Protein AF-A0A2T7PCD3-F1 (afdb_monomer)

Nearest PDB structures (foldseek):
  3lg7-assembly1_C  TM=6.001E-01  e=3.855E-02  synthetic construct
  1s94-assembly2_B  TM=6.676E-01  e=8.324E-02  Doryteuthis pealeii
  1ez3-assembly1_A  TM=5.785E-01  e=4.102E-01  Rattus norvegicus
  8tid-assembly1_C  TM=3.099E-01  e=6.072E+00  Tetrahymena thermophila

Sequence (182 aa):
MAAENIHVRLCLQDIIKLDLEAKALIQDIKDHADTVDSLDYFSTQAREKLKTLREKIDDLEQLGHEQDQESDKNAILANVKTLKQTLSGTLSSLRQANLSSQLTIDKKTKEQLMFGSSQIRHRAHGNKETLAKMAVDITESLLSLNRTIAGQVTHSESTMTALGEYRESPSQFIAVSISDAG

Structure (mmCIF, N/CA/C/O backbone):
data_AF-A0A2T7PCD3-F1
#
_entry.id   AF-A0A2T7PCD3-F1
#
loop_
_atom_site.group_PDB
_atom_site.id
_atom_site.type_symbol
_atom_site.label_atom_id
_atom_site.label_alt_id
_atom_site.label_comp_id
_atom_site.label_asym_id
_atom_site.label_entity_id
_atom_site.label_seq_id
_atom_site.pdbx_PDB_ins_code
_atom_site.Cartn_x
_atom_site.Cartn_y
_atom_site.Cartn_z
_atom_site.occupancy
_atom_site.B_iso_or_equiv
_atom_site.auth_seq_id
_atom_site.auth_comp_id
_atom_site.auth_asym_id
_atom_site.auth_atom_id
_atom_site.pdbx_PDB_model_num
ATOM 1 N N . MET A 1 1 ? -24.763 -3.116 17.350 1.00 57.19 1 MET A N 1
ATOM 2 C CA . MET A 1 1 ? -23.998 -4.362 17.630 1.00 57.19 1 MET A CA 1
ATOM 3 C C . MET A 1 1 ? -23.839 -5.308 16.429 1.00 57.19 1 MET A C 1
ATOM 5 O O . MET A 1 1 ? -22.752 -5.348 15.873 1.00 57.19 1 MET A O 1
ATOM 9 N N . ALA A 1 2 ? -24.843 -6.086 15.981 1.00 61.16 2 ALA A N 1
ATOM 10 C CA . ALA A 1 2 ? -24.616 -7.090 14.914 1.00 61.16 2 ALA A CA 1
ATOM 11 C C . ALA A 1 2 ? -24.329 -6.481 13.524 1.00 61.16 2 ALA A C 1
ATOM 13 O O . ALA A 1 2 ? -23.474 -6.984 12.799 1.00 61.16 2 ALA A O 1
ATOM 14 N N . ALA A 1 3 ? -25.013 -5.388 13.167 1.00 62.69 3 ALA A N 1
ATOM 15 C CA . ALA A 1 3 ? -24.786 -4.677 11.906 1.00 62.69 3 ALA A CA 1
ATOM 16 C C . ALA A 1 3 ? -23.416 -3.972 11.877 1.00 62.69 3 ALA A C 1
ATOM 18 O O . ALA A 1 3 ? -22.662 -4.161 10.927 1.00 62.69 3 ALA A O 1
ATOM 19 N N . GLU A 1 4 ? -23.041 -3.255 12.945 1.00 68.12 4 GLU A N 1
ATOM 20 C CA . GLU A 1 4 ? -21.703 -2.648 13.097 1.00 68.12 4 GLU A CA 1
ATOM 21 C C . GLU A 1 4 ? -20.582 -3.683 12.937 1.00 68.12 4 GLU A C 1
ATOM 23 O O . GLU A 1 4 ? -19.624 -3.459 12.199 1.00 68.12 4 GLU A O 1
ATOM 28 N N . ASN A 1 5 ? -20.729 -4.863 13.548 1.00 78.25 5 ASN A N 1
ATOM 29 C CA . ASN A 1 5 ? -19.724 -5.919 13.455 1.00 78.25 5 ASN A CA 1
ATOM 30 C C . ASN A 1 5 ? -19.583 -6.472 12.019 1.00 78.25 5 ASN A C 1
ATOM 32 O O . ASN A 1 5 ? -18.484 -6.812 11.580 1.00 78.25 5 ASN A O 1
ATOM 36 N N . ILE A 1 6 ? -20.678 -6.512 11.248 1.00 87.12 6 ILE A N 1
ATOM 37 C CA . ILE A 1 6 ? -20.647 -6.881 9.824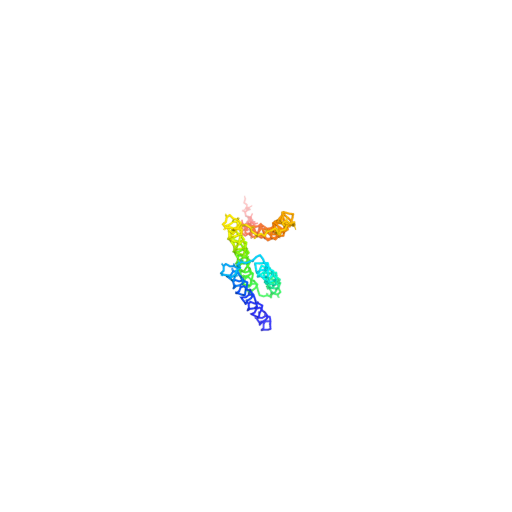 1.00 87.12 6 ILE A CA 1
ATOM 38 C C . ILE A 1 6 ? -19.915 -5.812 9.002 1.00 87.12 6 ILE A C 1
ATOM 40 O O . ILE A 1 6 ? -19.075 -6.169 8.176 1.00 87.12 6 ILE A O 1
ATOM 44 N N . HIS A 1 7 ? -20.174 -4.523 9.243 1.00 87.69 7 HIS A N 1
ATOM 45 C CA . HIS A 1 7 ? -19.499 -3.428 8.534 1.00 87.69 7 HIS A CA 1
ATOM 46 C C . HIS A 1 7 ? -17.986 -3.428 8.771 1.00 87.69 7 HIS A C 1
ATOM 48 O O . HIS A 1 7 ? -17.217 -3.335 7.814 1.00 87.69 7 HIS A O 1
ATOM 54 N N . VAL A 1 8 ? -17.554 -3.636 10.018 1.00 89.25 8 VAL A N 1
ATOM 55 C CA . VAL A 1 8 ? -16.132 -3.775 10.374 1.00 89.25 8 VAL A CA 1
ATOM 56 C C . VAL A 1 8 ? -15.490 -4.944 9.623 1.00 89.25 8 VAL A C 1
ATOM 58 O O . VAL A 1 8 ? -14.414 -4.800 9.043 1.00 89.25 8 VAL A O 1
ATOM 61 N N . ARG A 1 9 ? -16.161 -6.101 9.572 1.00 91.38 9 ARG A N 1
ATOM 62 C CA . ARG A 1 9 ? -15.652 -7.283 8.859 1.00 91.38 9 ARG A CA 1
ATOM 63 C C . ARG A 1 9 ? -15.545 -7.074 7.351 1.00 91.38 9 ARG A C 1
ATOM 65 O O . ARG A 1 9 ? -14.552 -7.501 6.769 1.00 91.38 9 ARG A O 1
ATOM 72 N N . LEU A 1 10 ? -16.540 -6.443 6.729 1.00 92.88 10 LEU A N 1
ATOM 73 C CA . LEU A 1 10 ? -16.509 -6.133 5.297 1.00 92.88 10 LEU A CA 1
ATOM 74 C C . LEU A 1 10 ? -15.379 -5.151 4.975 1.00 92.88 10 LEU A C 1
ATOM 76 O O . LEU A 1 10 ? -14.602 -5.399 4.058 1.00 92.88 10 LEU A O 1
ATOM 80 N N . CYS A 1 11 ? -15.220 -4.105 5.790 1.00 92.56 11 CYS A N 1
ATOM 81 C CA . CYS A 1 11 ? -14.131 -3.145 5.634 1.00 92.56 11 CYS A CA 1
ATOM 82 C C . CYS A 1 11 ? -12.756 -3.831 5.726 1.00 92.56 11 CYS A C 1
ATOM 84 O O . CYS A 1 11 ? -11.905 -3.648 4.859 1.00 92.56 11 CYS A O 1
ATOM 86 N N . LEU A 1 12 ? -12.557 -4.70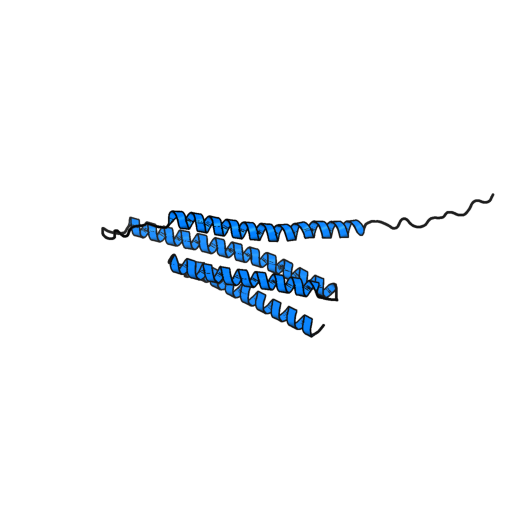8 6.716 1.00 93.00 12 LEU A N 1
ATOM 87 C CA . LEU A 1 12 ? -11.324 -5.493 6.852 1.00 93.00 12 LEU A CA 1
ATOM 88 C C . LEU A 1 12 ? -11.055 -6.403 5.644 1.00 93.00 12 LEU A C 1
ATOM 90 O O . LEU A 1 12 ? -9.908 -6.524 5.215 1.00 93.00 12 LEU A O 1
ATOM 94 N N . GLN A 1 13 ? -12.085 -7.041 5.084 1.00 94.56 13 GLN A N 1
ATOM 95 C CA . GLN A 1 13 ? -11.933 -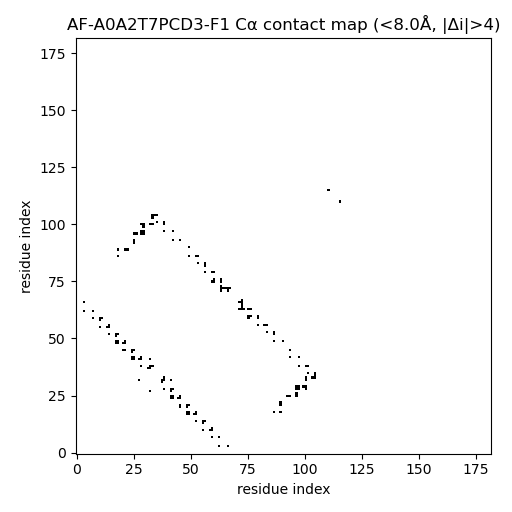7.870 3.886 1.00 94.56 13 GLN A CA 1
ATOM 96 C C . GLN A 1 13 ? -11.506 -7.044 2.669 1.00 94.56 13 GLN A C 1
ATOM 98 O O . GLN A 1 13 ? -10.597 -7.458 1.947 1.00 94.56 13 GLN A O 1
ATOM 103 N N . ASP A 1 14 ? -12.108 -5.872 2.475 1.00 94.25 14 ASP A N 1
ATOM 104 C CA . ASP A 1 14 ? -11.748 -4.960 1.389 1.00 94.25 14 ASP A CA 1
ATOM 105 C C . ASP A 1 14 ? -10.305 -4.459 1.529 1.00 94.25 14 ASP A C 1
ATOM 107 O O . ASP A 1 14 ? -9.558 -4.445 0.551 1.00 94.25 14 ASP A O 1
ATOM 111 N N . ILE A 1 15 ? -9.878 -4.128 2.751 1.00 94.25 15 ILE A N 1
ATOM 112 C CA . ILE A 1 15 ? -8.496 -3.739 3.064 1.00 94.25 15 ILE A CA 1
ATOM 113 C C . ILE A 1 15 ? -7.518 -4.858 2.693 1.00 94.25 15 ILE A C 1
ATOM 115 O O . ILE A 1 15 ? -6.540 -4.613 1.987 1.00 94.25 15 ILE A O 1
ATOM 119 N N . ILE A 1 16 ? -7.781 -6.093 3.132 1.00 95.50 16 ILE A N 1
ATOM 120 C CA . ILE A 1 16 ? -6.914 -7.242 2.831 1.00 95.50 16 ILE A CA 1
ATOM 121 C C . ILE A 1 16 ? -6.833 -7.466 1.319 1.00 95.50 16 ILE A C 1
ATOM 123 O O . ILE A 1 16 ? -5.748 -7.682 0.780 1.00 95.50 16 ILE A O 1
ATOM 127 N N . LYS A 1 17 ? -7.969 -7.389 0.622 1.00 96.31 17 LYS A N 1
ATOM 128 C CA . LYS A 1 17 ? -8.022 -7.540 -0.833 1.00 96.31 17 LYS A CA 1
ATOM 129 C C . LYS A 1 17 ? -7.176 -6.477 -1.537 1.00 96.31 17 LYS A C 1
ATOM 131 O O . LYS A 1 17 ? -6.360 -6.822 -2.388 1.00 96.31 17 LYS A O 1
ATOM 136 N N . LEU A 1 18 ? -7.338 -5.208 -1.168 1.00 93.81 18 LEU A N 1
ATOM 137 C CA . LEU A 1 18 ? -6.591 -4.096 -1.757 1.00 93.81 18 LEU A CA 1
ATOM 138 C C . LEU A 1 18 ? -5.082 -4.198 -1.491 1.00 93.81 18 LEU A C 1
ATOM 140 O O . LEU A 1 18 ? -4.292 -3.918 -2.392 1.00 93.81 18 LEU A O 1
ATOM 144 N N . ASP A 1 19 ? -4.668 -4.628 -0.295 1.00 91.69 19 ASP A N 1
ATOM 145 C CA . ASP A 1 19 ? -3.251 -4.844 0.027 1.00 91.69 19 ASP A CA 1
ATOM 146 C C . ASP A 1 19 ? -2.636 -5.974 -0.813 1.00 91.69 19 ASP A C 1
ATOM 148 O O . ASP A 1 19 ? -1.532 -5.823 -1.342 1.00 91.69 19 ASP A O 1
ATOM 152 N N . LEU A 1 20 ? -3.361 -7.080 -1.005 1.00 95.69 20 LEU A N 1
ATOM 153 C CA . LEU A 1 20 ? -2.912 -8.175 -1.868 1.00 95.69 20 LEU A CA 1
ATOM 154 C C . LEU A 1 20 ? -2.814 -7.748 -3.338 1.00 95.69 20 LEU A C 1
ATOM 156 O O . LEU A 1 20 ? -1.816 -8.052 -3.989 1.00 95.69 20 LEU A O 1
ATOM 160 N N . GLU A 1 21 ? -3.803 -7.012 -3.851 1.00 95.31 21 GLU A N 1
ATOM 161 C CA . GLU A 1 21 ? -3.773 -6.465 -5.214 1.00 95.31 21 GLU A CA 1
ATOM 162 C C . GLU A 1 21 ? -2.593 -5.497 -5.409 1.00 95.31 21 GLU A C 1
ATOM 164 O O . GLU A 1 21 ? -1.884 -5.576 -6.412 1.00 95.31 21 GLU A O 1
ATOM 169 N N . ALA A 1 22 ? -2.324 -4.623 -4.433 1.00 91.88 22 ALA A N 1
ATOM 170 C CA . ALA A 1 22 ? -1.175 -3.721 -4.477 1.00 91.88 22 ALA A CA 1
ATOM 171 C C . ALA A 1 22 ? 0.157 -4.491 -4.473 1.00 91.88 22 ALA A C 1
ATOM 173 O O . ALA A 1 22 ? 1.063 -4.166 -5.239 1.00 91.88 22 ALA A O 1
ATOM 174 N N . LYS A 1 23 ? 0.279 -5.538 -3.648 1.00 94.50 23 LYS A N 1
ATOM 175 C CA . LYS A 1 23 ? 1.472 -6.399 -3.603 1.00 94.50 23 LYS A CA 1
ATOM 176 C C . LYS A 1 23 ? 1.680 -7.182 -4.897 1.00 94.50 23 LYS A C 1
ATOM 178 O O . LYS A 1 23 ? 2.826 -7.319 -5.319 1.00 94.50 23 LYS A O 1
ATOM 183 N N . ALA A 1 24 ? 0.607 -7.646 -5.536 1.00 95.94 24 ALA A N 1
ATOM 184 C CA . ALA A 1 24 ? 0.677 -8.295 -6.843 1.00 95.94 24 ALA A CA 1
ATOM 185 C C . ALA A 1 24 ? 1.219 -7.331 -7.910 1.00 95.94 24 ALA A C 1
ATOM 187 O O . ALA A 1 24 ? 2.197 -7.653 -8.573 1.00 95.94 24 ALA A O 1
ATOM 188 N N . LEU A 1 25 ? 0.697 -6.102 -7.973 1.00 93.00 25 LEU A N 1
ATOM 189 C CA . LEU A 1 25 ? 1.192 -5.079 -8.904 1.00 93.00 25 LEU A CA 1
ATOM 190 C C . LEU A 1 25 ? 2.663 -4.712 -8.655 1.00 93.00 25 LEU A C 1
ATOM 192 O O . LEU A 1 25 ? 3.421 -4.488 -9.594 1.00 93.00 25 LEU A O 1
ATOM 196 N N . ILE A 1 26 ? 3.099 -4.672 -7.391 1.00 91.38 26 ILE A N 1
ATOM 197 C CA . ILE A 1 26 ? 4.518 -4.477 -7.046 1.00 91.38 26 ILE A CA 1
ATOM 198 C C . ILE A 1 26 ? 5.378 -5.629 -7.570 1.00 91.38 26 ILE A C 1
ATOM 200 O O . ILE A 1 26 ? 6.525 -5.403 -7.960 1.00 91.38 26 ILE A O 1
ATOM 204 N N . GLN A 1 27 ? 4.859 -6.855 -7.561 1.00 93.50 27 GLN A N 1
ATOM 205 C CA . GLN A 1 27 ? 5.562 -8.005 -8.112 1.00 93.50 27 GLN A CA 1
ATOM 206 C C . GLN A 1 27 ? 5.612 -7.938 -9.643 1.00 93.50 27 GLN A C 1
ATOM 208 O O . GLN A 1 27 ? 6.689 -8.105 -10.209 1.00 93.50 27 GLN A O 1
ATOM 213 N N . ASP A 1 28 ? 4.514 -7.551 -10.294 1.00 92.31 28 ASP A N 1
ATOM 214 C CA . ASP A 1 28 ? 4.475 -7.326 -11.743 1.00 92.31 28 ASP A CA 1
ATOM 215 C C . ASP A 1 28 ? 5.486 -6.253 -12.178 1.00 92.31 28 ASP A C 1
ATOM 217 O O . ASP A 1 28 ? 6.167 -6.402 -13.190 1.00 92.31 28 ASP A O 1
ATOM 221 N N . ILE A 1 29 ? 5.673 -5.195 -11.379 1.00 89.19 29 ILE A N 1
ATOM 222 C CA . ILE A 1 29 ? 6.715 -4.186 -11.626 1.00 89.19 29 ILE A CA 1
ATOM 223 C C . ILE A 1 29 ? 8.113 -4.811 -11.627 1.00 89.19 29 ILE A C 1
ATOM 225 O O . ILE A 1 29 ? 8.958 -4.428 -12.435 1.00 89.19 29 ILE A O 1
ATOM 229 N N . LYS A 1 30 ? 8.389 -5.748 -10.718 1.00 89.12 30 LYS A N 1
ATOM 230 C CA . LYS A 1 30 ? 9.710 -6.382 -10.615 1.00 89.12 30 LYS A CA 1
ATOM 231 C C . LYS A 1 30 ? 9.964 -7.367 -11.752 1.00 89.12 30 LYS A C 1
ATOM 233 O O . LYS A 1 30 ? 11.088 -7.425 -12.241 1.00 89.12 30 LYS A O 1
ATOM 238 N N . ASP A 1 31 ? 8.936 -8.107 -12.156 1.00 87.88 31 ASP A N 1
ATOM 239 C CA . ASP A 1 31 ? 9.088 -9.254 -13.054 1.00 87.88 31 ASP A CA 1
ATOM 240 C C . ASP A 1 31 ? 8.768 -8.926 -14.520 1.00 87.88 31 ASP A C 1
ATOM 242 O O . ASP A 1 31 ? 9.235 -9.623 -15.422 1.00 87.88 31 ASP A O 1
ATOM 246 N N . HIS A 1 32 ? 7.958 -7.893 -14.774 1.00 81.56 32 HIS A N 1
ATOM 247 C CA . HIS A 1 32 ? 7.354 -7.638 -16.088 1.00 81.56 32 HIS A CA 1
ATOM 248 C C . HIS A 1 32 ? 7.525 -6.200 -16.603 1.00 81.56 32 HIS A C 1
ATOM 250 O O . HIS A 1 32 ? 7.187 -5.926 -17.757 1.00 81.56 32 HIS A O 1
ATOM 256 N N . ALA A 1 33 ? 8.060 -5.270 -15.803 1.00 81.62 33 ALA A N 1
ATOM 257 C CA . ALA A 1 33 ? 8.299 -3.897 -16.254 1.00 81.62 33 ALA A CA 1
ATOM 258 C C . ALA A 1 33 ? 9.603 -3.771 -17.066 1.00 81.62 33 ALA A C 1
ATOM 260 O O . ALA A 1 33 ? 10.612 -3.239 -16.602 1.00 81.62 33 ALA A O 1
ATOM 261 N N . ASP A 1 34 ? 9.569 -4.262 -18.305 1.00 79.44 34 ASP A N 1
ATOM 262 C CA . ASP A 1 34 ? 10.695 -4.231 -19.249 1.00 79.44 34 ASP A CA 1
ATOM 263 C C . ASP A 1 34 ? 10.826 -2.912 -20.027 1.00 79.44 34 ASP A C 1
ATOM 265 O O . ASP A 1 34 ? 11.849 -2.664 -20.679 1.00 79.44 34 ASP A O 1
ATOM 269 N N . THR A 1 35 ? 9.781 -2.081 -20.005 1.00 81.06 35 THR A N 1
ATOM 270 C CA . THR A 1 35 ? 9.715 -0.789 -20.700 1.00 81.06 35 THR A CA 1
ATOM 271 C C . THR A 1 35 ? 9.197 0.306 -19.776 1.00 81.06 35 THR A C 1
ATOM 273 O O . THR A 1 35 ? 8.463 0.032 -18.826 1.00 81.06 35 THR A O 1
ATOM 276 N N . VAL A 1 36 ? 9.528 1.563 -20.087 1.00 77.62 36 VAL A N 1
ATOM 277 C CA . VAL A 1 36 ? 9.049 2.727 -19.319 1.00 77.62 36 VAL A CA 1
ATOM 278 C C . VAL A 1 36 ? 7.518 2.791 -19.297 1.00 77.62 36 VAL A C 1
ATOM 280 O O . VAL A 1 36 ? 6.942 3.037 -18.244 1.00 77.62 36 VAL A O 1
ATOM 283 N N . ASP A 1 37 ? 6.858 2.487 -20.416 1.00 79.12 37 ASP A N 1
ATOM 284 C CA . ASP A 1 37 ? 5.393 2.519 -20.508 1.00 79.12 37 ASP A CA 1
ATOM 285 C C . ASP A 1 37 ? 4.739 1.436 -19.633 1.00 79.12 37 ASP A C 1
ATOM 287 O O . ASP A 1 37 ? 3.766 1.702 -18.929 1.00 79.12 37 ASP A O 1
ATOM 291 N N . SER A 1 38 ? 5.297 0.217 -19.627 1.00 81.50 38 SER A N 1
ATOM 292 C CA . SER A 1 38 ? 4.814 -0.863 -18.753 1.00 81.50 38 SER A CA 1
ATOM 293 C C . SER A 1 38 ? 5.029 -0.534 -17.273 1.00 81.50 38 SER A C 1
ATOM 295 O O . SER A 1 38 ? 4.138 -0.753 -16.452 1.00 81.50 38 SER A O 1
ATOM 297 N N . LEU A 1 39 ? 6.177 0.067 -16.940 1.00 80.25 39 LEU A N 1
ATOM 298 C CA . LEU A 1 39 ? 6.491 0.510 -15.588 1.00 80.25 39 LEU A CA 1
ATOM 299 C C . LEU A 1 39 ? 5.510 1.584 -15.108 1.00 80.25 39 LEU A C 1
ATOM 301 O O . LEU A 1 39 ? 5.016 1.492 -13.983 1.00 80.25 39 LEU A O 1
ATOM 305 N N . ASP A 1 40 ? 5.206 2.580 -15.944 1.00 76.94 40 ASP A N 1
ATOM 306 C CA . ASP A 1 40 ? 4.271 3.651 -15.594 1.00 76.94 40 ASP A CA 1
ATOM 307 C C . ASP A 1 40 ? 2.831 3.134 -15.452 1.00 76.94 40 ASP A C 1
ATOM 309 O O . ASP A 1 40 ? 2.126 3.513 -14.512 1.00 76.94 40 ASP A O 1
ATOM 313 N N . TYR A 1 41 ? 2.419 2.189 -16.304 1.00 84.75 41 TYR A N 1
ATOM 314 C CA . TYR A 1 41 ? 1.117 1.529 -16.202 1.00 84.75 41 TYR A CA 1
ATOM 315 C C . TYR A 1 41 ? 0.939 0.807 -14.857 1.00 84.75 41 TYR A C 1
ATOM 317 O O . TYR A 1 41 ? 0.010 1.119 -14.103 1.00 84.75 41 TYR A O 1
ATOM 325 N N . PHE A 1 42 ? 1.845 -0.115 -14.511 1.00 83.62 42 PHE A N 1
ATOM 326 C CA . PHE A 1 42 ? 1.754 -0.847 -13.244 1.00 83.62 42 PHE A CA 1
ATOM 327 C C . PHE A 1 42 ? 1.919 0.080 -12.034 1.00 83.62 42 PHE A C 1
ATOM 329 O O . PHE A 1 42 ? 1.194 -0.055 -11.046 1.00 83.62 42 PHE A O 1
ATOM 336 N N . SER A 1 43 ? 2.808 1.075 -12.123 1.00 78.94 43 SER A N 1
ATOM 337 C CA . SER A 1 43 ? 3.010 2.075 -11.066 1.00 78.94 43 SER A CA 1
ATOM 338 C C . SER A 1 43 ? 1.761 2.904 -10.802 1.00 78.94 43 SER A C 1
ATOM 340 O O . SER A 1 43 ? 1.456 3.226 -9.654 1.00 78.94 43 SER A O 1
ATOM 342 N N . THR A 1 44 ? 1.040 3.296 -11.848 1.00 83.38 44 THR A N 1
ATOM 343 C CA . THR A 1 44 ? -0.198 4.070 -11.717 1.00 83.38 44 THR A CA 1
ATOM 344 C C . THR A 1 44 ? -1.286 3.240 -11.054 1.00 83.38 44 THR A C 1
ATOM 346 O O . THR A 1 44 ? -1.856 3.687 -10.060 1.00 83.38 44 THR A O 1
ATOM 349 N N . GLN A 1 45 ? -1.480 1.995 -11.489 1.00 87.06 45 GLN A N 1
ATOM 350 C CA . GLN A 1 45 ? -2.450 1.108 -10.848 1.00 87.06 45 GLN A CA 1
ATOM 351 C C . GLN A 1 45 ? -2.099 0.814 -9.384 1.00 87.06 45 GLN A C 1
ATOM 353 O O . GLN A 1 45 ? -2.970 0.871 -8.517 1.00 87.06 45 GLN A O 1
ATOM 358 N N . ALA A 1 46 ? -0.823 0.564 -9.070 1.00 85.44 46 ALA A N 1
ATOM 359 C CA . ALA A 1 46 ? -0.395 0.325 -7.693 1.00 85.44 46 ALA A CA 1
ATOM 360 C C . ALA A 1 46 ? -0.668 1.549 -6.802 1.00 85.44 46 ALA A C 1
ATOM 362 O O . ALA A 1 46 ? -1.128 1.404 -5.669 1.00 85.44 46 ALA A O 1
ATOM 363 N N . ARG A 1 47 ? -0.445 2.764 -7.325 1.00 83.12 47 ARG A N 1
ATOM 364 C CA . ARG A 1 47 ? -0.748 4.024 -6.625 1.00 83.12 47 ARG A CA 1
ATOM 365 C C . ARG A 1 47 ? -2.239 4.180 -6.341 1.00 83.12 47 ARG A C 1
ATOM 367 O O . ARG A 1 47 ? -2.596 4.540 -5.221 1.00 83.12 47 ARG A O 1
ATOM 374 N N . GLU A 1 48 ? -3.098 3.893 -7.315 1.00 86.62 48 GLU A N 1
ATOM 375 C CA . GLU A 1 48 ? -4.551 3.956 -7.127 1.00 86.62 48 GLU A CA 1
ATOM 376 C C . GLU A 1 48 ? -5.018 2.979 -6.047 1.00 86.62 48 GLU A C 1
ATOM 378 O O . GLU A 1 48 ? -5.733 3.375 -5.127 1.00 86.62 48 GLU A O 1
ATOM 383 N N . LYS A 1 49 ? -4.535 1.731 -6.082 1.00 89.44 49 LYS A N 1
ATOM 384 C CA . LYS A 1 49 ? -4.869 0.721 -5.067 1.00 89.44 49 LYS A CA 1
ATOM 385 C C . LYS A 1 49 ? -4.423 1.131 -3.668 1.00 89.44 49 LYS A C 1
ATOM 387 O O . LYS A 1 49 ? -5.200 1.003 -2.726 1.00 89.44 49 LYS A O 1
ATOM 392 N N . LEU A 1 50 ? -3.213 1.674 -3.526 1.00 85.12 50 LEU A N 1
ATOM 393 C CA . LEU A 1 50 ? -2.704 2.154 -2.237 1.00 85.12 50 LEU A CA 1
ATOM 394 C C . LEU A 1 50 ? -3.475 3.369 -1.712 1.00 85.12 50 LEU A C 1
ATOM 396 O O . LEU A 1 50 ? -3.666 3.493 -0.502 1.00 85.12 50 LEU A O 1
ATOM 400 N N . LYS A 1 51 ? -3.946 4.248 -2.604 1.00 87.88 51 LYS A N 1
ATOM 401 C CA . LYS A 1 51 ? -4.815 5.366 -2.229 1.00 87.88 51 LYS A CA 1
ATOM 402 C C . LYS A 1 51 ? -6.140 4.854 -1.662 1.00 87.88 51 LYS A C 1
ATOM 404 O O . LYS A 1 51 ? -6.504 5.241 -0.556 1.00 87.88 51 LYS A O 1
ATOM 409 N N . THR A 1 52 ? -6.812 3.945 -2.368 1.00 88.12 52 THR A N 1
ATOM 410 C CA . THR A 1 52 ? -8.073 3.350 -1.896 1.00 88.12 52 THR A CA 1
ATOM 411 C C . THR A 1 52 ? -7.879 2.540 -0.613 1.00 88.12 52 THR A C 1
ATOM 413 O O . THR A 1 52 ? -8.715 2.597 0.283 1.00 88.12 52 THR A O 1
ATOM 416 N N . LEU A 1 53 ? -6.761 1.818 -0.480 1.00 88.75 53 LEU A N 1
ATOM 417 C CA . LEU A 1 53 ? -6.416 1.085 0.741 1.00 88.75 53 LEU A CA 1
ATOM 418 C C . LEU A 1 53 ? -6.322 2.022 1.949 1.00 88.75 53 LEU A C 1
ATOM 420 O O . LEU A 1 53 ? -6.851 1.706 3.010 1.00 88.75 53 LEU A O 1
ATOM 424 N N . ARG A 1 54 ? -5.685 3.187 1.785 1.00 89.19 54 ARG A N 1
ATOM 425 C CA . ARG A 1 54 ? -5.623 4.205 2.836 1.00 89.19 54 ARG A CA 1
ATOM 426 C C . ARG A 1 54 ? -7.016 4.705 3.210 1.00 89.19 54 ARG A C 1
ATOM 428 O O . ARG A 1 54 ? -7.336 4.711 4.389 1.00 89.19 54 ARG A O 1
ATOM 435 N N . GLU A 1 55 ? -7.828 5.089 2.225 1.00 88.38 55 GLU A N 1
ATOM 436 C CA . GLU A 1 55 ? -9.201 5.561 2.462 1.00 88.38 55 GLU A CA 1
ATOM 437 C C . GLU A 1 55 ? -10.007 4.522 3.258 1.00 88.38 55 GLU A C 1
ATOM 439 O O . GLU A 1 55 ? -10.685 4.869 4.216 1.00 88.38 55 GLU A O 1
ATOM 444 N N . LYS A 1 56 ? -9.846 3.227 2.954 1.00 90.56 56 LYS A N 1
ATOM 445 C CA . LYS A 1 56 ? -10.498 2.146 3.706 1.00 90.56 56 LYS A CA 1
ATOM 446 C C . LYS A 1 56 ? -9.966 1.960 5.127 1.00 90.56 56 LYS A C 1
ATOM 448 O O . LYS A 1 56 ? -10.729 1.610 6.022 1.00 90.56 56 LYS A O 1
ATOM 453 N N . ILE A 1 57 ? -8.673 2.177 5.354 1.00 88.25 57 ILE A N 1
ATOM 454 C CA . ILE A 1 57 ? -8.099 2.161 6.707 1.00 88.25 57 ILE A CA 1
ATOM 455 C C . ILE A 1 57 ? -8.640 3.337 7.530 1.00 88.25 57 ILE A C 1
ATOM 457 O O . ILE A 1 57 ? -8.952 3.148 8.705 1.00 88.25 57 ILE A O 1
ATOM 461 N N . ASP A 1 58 ? -8.789 4.511 6.913 1.00 88.19 58 ASP A N 1
ATOM 462 C CA . ASP A 1 58 ? -9.380 5.693 7.546 1.00 88.19 58 ASP A CA 1
ATOM 463 C C . ASP A 1 58 ? -10.883 5.447 7.852 1.00 88.19 58 ASP A C 1
ATOM 465 O O . ASP A 1 58 ? -11.331 5.718 8.967 1.00 88.19 58 ASP A O 1
ATOM 469 N N . ASP A 1 59 ? -11.638 4.814 6.936 1.00 90.44 59 ASP A N 1
ATOM 470 C CA . ASP A 1 59 ? -13.023 4.359 7.178 1.00 90.44 59 ASP A CA 1
ATOM 471 C C . ASP A 1 59 ? -13.100 3.404 8.391 1.00 90.44 59 ASP A C 1
ATOM 473 O O . ASP A 1 59 ? -13.985 3.514 9.240 1.00 90.44 59 ASP A O 1
ATOM 477 N N . LEU A 1 60 ? -12.168 2.446 8.492 1.00 90.44 60 LEU A N 1
ATOM 478 C CA . LEU A 1 60 ? -12.116 1.488 9.600 1.00 90.44 60 LEU A CA 1
ATOM 479 C C . LEU A 1 60 ? -11.809 2.166 10.944 1.00 90.44 60 LEU A C 1
ATOM 481 O O . LEU A 1 60 ? -12.352 1.765 11.973 1.00 90.44 60 LEU A O 1
ATOM 485 N N . GLU A 1 61 ? -10.945 3.179 10.942 1.00 90.19 61 GLU A N 1
ATOM 486 C CA . GLU A 1 61 ? -10.642 3.989 12.124 1.00 90.19 61 GLU A CA 1
ATOM 487 C C . GLU A 1 61 ? -11.888 4.730 12.614 1.00 90.19 61 GLU A C 1
ATOM 489 O O . GLU A 1 61 ? -12.199 4.687 13.807 1.00 90.19 61 GLU A O 1
ATOM 494 N N . GLN A 1 62 ? -12.658 5.313 11.692 1.00 90.62 62 GLN A N 1
ATOM 495 C CA . GLN A 1 62 ? -13.934 5.944 12.014 1.00 90.62 62 GLN A CA 1
ATOM 496 C C . GLN A 1 62 ? -14.932 4.939 12.612 1.00 90.62 62 GLN A C 1
ATOM 498 O O . GLN A 1 62 ? -15.489 5.203 13.678 1.00 90.62 62 GLN A O 1
ATOM 503 N N . LEU A 1 63 ? -15.088 3.755 12.008 1.00 90.00 63 LEU A N 1
ATOM 504 C CA . LEU A 1 63 ? -15.949 2.691 12.549 1.00 90.00 63 LEU A CA 1
ATOM 505 C C . LEU A 1 63 ? -15.533 2.251 13.962 1.00 90.00 63 LEU A C 1
ATOM 507 O O . LEU A 1 63 ? -16.381 1.852 14.760 1.00 90.00 63 LEU A O 1
ATOM 511 N N . GLY A 1 64 ? -14.235 2.314 14.277 1.00 88.88 64 GLY A N 1
ATOM 512 C CA . GLY A 1 64 ? -13.709 2.062 15.617 1.00 88.88 64 GLY A CA 1
ATOM 513 C C . GLY A 1 64 ? -14.128 3.128 16.630 1.00 88.88 64 GLY A C 1
ATOM 514 O O . GLY A 1 64 ? -14.483 2.793 17.758 1.00 88.88 64 GLY A O 1
ATOM 515 N N . HIS A 1 65 ? -14.126 4.402 16.231 1.00 88.00 65 HIS A N 1
ATOM 516 C CA . HIS A 1 65 ? -14.578 5.516 17.070 1.00 88.00 65 HIS A CA 1
ATOM 517 C C . HIS A 1 65 ? -16.093 5.538 17.304 1.00 88.00 65 HIS A C 1
ATOM 519 O O . HIS A 1 65 ? -16.535 6.086 18.310 1.00 88.00 65 HIS A O 1
ATOM 525 N N . GLU A 1 66 ? -16.866 4.927 16.409 1.00 89.88 66 GLU A N 1
ATOM 526 C CA . GLU A 1 66 ? -18.322 4.786 16.514 1.00 89.88 66 GLU A CA 1
ATOM 527 C C . GLU A 1 66 ? -18.758 3.608 17.410 1.00 89.88 66 GLU A C 1
ATOM 529 O O . GLU A 1 66 ? -19.950 3.448 17.660 1.00 89.88 66 GLU A O 1
ATOM 534 N N . GLN A 1 67 ? -17.829 2.774 17.904 1.00 87.25 67 GLN A N 1
ATOM 535 C CA . GLN A 1 67 ? -18.179 1.663 18.798 1.00 87.25 67 GLN A CA 1
ATOM 536 C C . GLN A 1 67 ? -18.535 2.143 20.211 1.00 87.25 67 GLN A C 1
ATOM 538 O O . GLN A 1 67 ? -17.754 2.840 20.858 1.00 87.25 67 GLN A O 1
ATOM 543 N N . ASP A 1 68 ? -19.658 1.646 20.738 1.00 86.56 68 ASP A N 1
ATOM 544 C CA . ASP A 1 68 ? -20.093 1.901 22.120 1.00 86.56 68 ASP A CA 1
ATOM 545 C C . ASP A 1 68 ? -19.232 1.168 23.165 1.00 86.56 68 ASP A C 1
ATOM 547 O O . ASP A 1 68 ? -19.102 1.606 24.309 1.00 86.56 68 ASP A O 1
ATOM 551 N N . GLN A 1 69 ? -18.673 0.010 22.796 1.00 88.94 69 GLN A N 1
ATOM 552 C CA . GLN A 1 69 ? -17.862 -0.818 23.687 1.00 88.94 69 GLN A CA 1
ATOM 553 C C . GLN A 1 69 ? -16.381 -0.465 23.551 1.00 88.94 69 GLN A C 1
ATOM 555 O O . GLN A 1 69 ? -15.771 -0.645 22.496 1.00 88.94 69 GLN A O 1
ATOM 560 N N . GLU A 1 70 ? -15.768 -0.036 24.656 1.00 88.31 70 GLU A N 1
ATOM 561 C CA . GLU A 1 70 ? -14.355 0.362 24.684 1.00 88.31 70 GLU A CA 1
ATOM 562 C C . GLU A 1 70 ? -13.411 -0.805 24.325 1.00 88.31 70 GLU A C 1
ATOM 564 O O . GLU A 1 70 ? -12.349 -0.591 23.742 1.00 88.31 70 GLU A O 1
ATOM 569 N N . SER A 1 71 ? -13.794 -2.056 24.612 1.00 88.88 71 SER A N 1
ATOM 570 C CA . SER A 1 71 ? -13.038 -3.242 24.181 1.00 88.88 71 SER A CA 1
ATOM 571 C C . SER A 1 71 ? -12.996 -3.385 22.659 1.00 88.88 71 SER A C 1
ATOM 573 O O . SER A 1 71 ? -11.937 -3.671 22.098 1.00 88.88 71 SER A O 1
ATOM 575 N N . ASP A 1 72 ? -14.127 -3.151 21.996 1.00 87.75 72 ASP A N 1
ATOM 576 C CA . ASP A 1 72 ? -14.278 -3.324 20.551 1.00 87.75 72 ASP A CA 1
ATOM 577 C C . ASP A 1 72 ? -13.594 -2.177 19.807 1.00 87.75 72 ASP A C 1
ATOM 579 O O . ASP A 1 72 ? -12.836 -2.410 18.864 1.00 87.75 72 ASP A O 1
ATOM 583 N N . LYS A 1 73 ? -13.753 -0.947 20.311 1.00 91.12 73 LYS A N 1
ATOM 584 C CA . LYS A 1 73 ? -12.990 0.224 19.870 1.00 91.12 73 LYS A CA 1
ATOM 585 C C . LYS A 1 73 ? -11.486 -0.036 19.920 1.00 91.12 73 LYS A C 1
ATOM 587 O O . LYS A 1 73 ? -10.797 0.130 18.915 1.00 91.12 73 LYS A O 1
ATOM 592 N N . ASN A 1 74 ? -10.969 -0.493 21.062 1.00 88.50 74 ASN A N 1
ATOM 593 C CA . ASN A 1 74 ? -9.536 -0.749 21.216 1.00 88.50 74 ASN A CA 1
ATOM 594 C C . ASN A 1 74 ? -9.038 -1.875 20.299 1.00 88.50 74 ASN A C 1
ATOM 596 O O . ASN A 1 74 ? -7.945 -1.763 19.741 1.00 88.50 74 ASN A O 1
ATOM 600 N N . ALA A 1 75 ? -9.836 -2.923 20.084 1.00 90.19 75 ALA A N 1
ATOM 601 C CA . ALA A 1 75 ? -9.498 -3.988 19.143 1.00 90.19 75 ALA A CA 1
ATOM 602 C C . ALA A 1 75 ? -9.411 -3.476 17.692 1.00 90.19 75 ALA A C 1
ATOM 604 O O . ALA A 1 75 ? -8.471 -3.815 16.968 1.00 90.19 75 ALA A O 1
ATOM 605 N N . ILE A 1 76 ? -10.350 -2.626 17.266 1.00 89.81 76 ILE A N 1
ATOM 606 C CA . ILE A 1 76 ? -10.350 -2.040 15.918 1.00 89.81 76 ILE A CA 1
ATOM 607 C C . ILE A 1 76 ? -9.171 -1.079 15.741 1.00 89.81 76 ILE A C 1
ATOM 609 O O . ILE A 1 76 ? -8.442 -1.191 14.756 1.00 89.81 76 ILE A O 1
ATOM 613 N N . LEU A 1 77 ? -8.922 -0.187 16.703 1.00 89.50 77 LEU A N 1
ATOM 614 C CA . LEU A 1 77 ? -7.811 0.766 16.628 1.00 89.50 77 LEU A CA 1
ATOM 615 C C . LEU A 1 77 ? -6.440 0.068 16.639 1.00 89.50 77 LEU A C 1
ATOM 617 O O . LEU A 1 77 ? -5.517 0.502 15.944 1.00 89.50 77 LEU A O 1
ATOM 621 N N . ALA A 1 78 ? -6.305 -1.054 17.354 1.00 90.25 78 ALA A N 1
ATOM 622 C CA . ALA A 1 78 ? -5.108 -1.890 17.282 1.00 90.25 78 ALA A CA 1
ATOM 623 C C . ALA A 1 78 ? -4.897 -2.464 15.868 1.00 90.25 78 ALA A C 1
ATOM 625 O O . ALA A 1 78 ? -3.788 -2.384 15.335 1.00 90.25 78 ALA A O 1
ATOM 626 N N . ASN A 1 79 ? -5.958 -2.964 15.223 1.00 89.44 79 ASN A N 1
ATOM 627 C CA . ASN A 1 79 ? -5.891 -3.435 13.837 1.00 89.44 79 ASN A CA 1
ATOM 628 C C . ASN A 1 79 ? -5.519 -2.303 12.869 1.00 89.44 79 ASN A C 1
ATOM 630 O O . ASN A 1 79 ? -4.631 -2.479 12.036 1.00 89.44 79 ASN A O 1
ATOM 634 N N . VAL A 1 80 ? -6.137 -1.125 13.006 1.00 89.00 80 VAL A N 1
ATOM 635 C CA . VAL A 1 80 ? -5.822 0.070 12.201 1.00 89.00 80 VAL A CA 1
ATOM 636 C C . VAL A 1 80 ? -4.338 0.420 12.306 1.00 89.00 80 VAL A C 1
ATOM 638 O O . VAL A 1 80 ? -3.690 0.662 11.288 1.00 89.00 80 VAL A O 1
ATOM 641 N N . LYS A 1 81 ? -3.757 0.378 13.510 1.00 86.62 81 LYS A N 1
ATOM 642 C CA . LYS A 1 81 ? -2.323 0.630 13.716 1.00 86.62 81 LYS A CA 1
ATOM 643 C C . LYS A 1 81 ? -1.450 -0.344 12.920 1.00 86.62 81 LYS A C 1
ATOM 645 O O . LYS A 1 81 ? -0.534 0.086 12.216 1.00 86.62 81 LYS A O 1
ATOM 650 N N . THR A 1 82 ? -1.740 -1.641 12.996 1.00 89.88 82 THR A N 1
ATOM 651 C CA . THR A 1 82 ? -1.008 -2.669 12.239 1.00 89.88 82 THR A CA 1
ATOM 652 C C . THR A 1 82 ? -1.178 -2.496 10.727 1.00 89.88 82 THR A C 1
ATOM 654 O O . THR A 1 82 ? -0.216 -2.643 9.968 1.00 89.88 82 THR A O 1
ATOM 657 N N . LEU A 1 83 ? -2.375 -2.127 10.271 1.00 89.06 83 LEU A N 1
ATOM 658 C CA . LEU A 1 83 ? -2.657 -1.871 8.859 1.00 89.06 83 LEU A CA 1
ATOM 659 C C . LEU A 1 83 ? -1.905 -0.638 8.338 1.00 89.06 83 LEU A C 1
ATOM 661 O O . LEU A 1 83 ? -1.302 -0.712 7.269 1.00 89.06 83 LEU A O 1
ATOM 665 N N . LYS A 1 84 ? -1.835 0.455 9.111 1.00 87.50 84 LYS A N 1
ATOM 666 C CA . LYS A 1 84 ? -1.033 1.650 8.777 1.00 87.50 84 LYS A CA 1
ATOM 667 C C . LYS A 1 84 ? 0.463 1.318 8.659 1.00 87.50 84 LYS A C 1
ATOM 669 O O . LYS A 1 84 ? 1.126 1.776 7.727 1.00 87.50 84 LYS A O 1
ATOM 674 N N . GLN A 1 85 ? 1.000 0.481 9.553 1.00 84.56 85 GLN A N 1
ATOM 675 C CA . GLN A 1 85 ? 2.385 -0.006 9.454 1.00 84.56 85 GLN A CA 1
ATOM 676 C C . GLN A 1 85 ? 2.609 -0.846 8.191 1.00 84.56 85 GLN A C 1
ATOM 678 O O . GLN A 1 85 ? 3.588 -0.639 7.472 1.00 84.56 85 GLN A O 1
ATOM 683 N N . THR A 1 86 ? 1.680 -1.756 7.892 1.00 83.62 86 THR A N 1
ATOM 684 C CA . THR A 1 86 ? 1.744 -2.608 6.696 1.00 83.62 86 THR A CA 1
ATOM 685 C C . THR A 1 86 ? 1.698 -1.768 5.419 1.00 83.62 86 THR A C 1
ATOM 687 O O . THR A 1 86 ? 2.545 -1.947 4.546 1.00 83.62 86 THR A O 1
ATOM 690 N N . LEU A 1 87 ? 0.796 -0.782 5.346 1.00 85.50 87 LEU A N 1
ATOM 691 C CA . LEU A 1 87 ? 0.687 0.165 4.233 1.00 85.50 87 LEU A CA 1
ATOM 692 C C . LEU A 1 87 ? 2.011 0.906 3.981 1.00 85.50 87 LEU A C 1
ATOM 694 O O . LEU A 1 87 ? 2.452 1.008 2.836 1.00 85.50 87 LEU A O 1
ATOM 698 N N . SER A 1 88 ? 2.677 1.379 5.040 1.00 81.31 88 SER A N 1
ATOM 699 C CA . SER A 1 88 ? 3.993 2.032 4.939 1.00 81.31 88 SER A CA 1
ATOM 700 C C . SER A 1 88 ? 5.076 1.098 4.370 1.00 81.31 88 SER A C 1
ATOM 702 O O . SER A 1 88 ? 5.875 1.491 3.508 1.00 81.31 88 SER A O 1
ATOM 704 N N . GLY A 1 89 ? 5.066 -0.174 4.779 1.00 81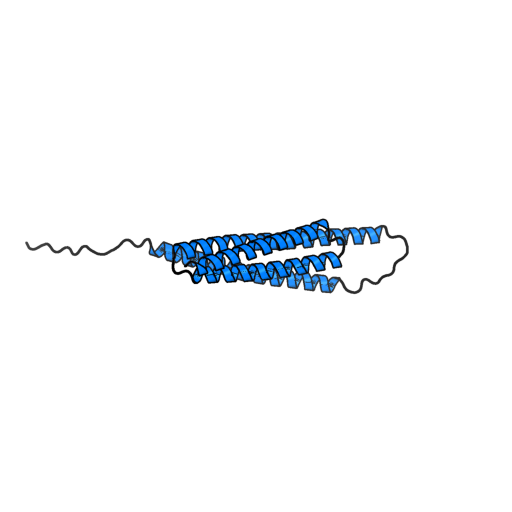.88 89 GLY A N 1
ATOM 705 C CA . GLY A 1 89 ? 5.939 -1.208 4.218 1.00 81.88 89 GLY A CA 1
ATOM 706 C C . GLY A 1 89 ? 5.665 -1.479 2.734 1.00 81.88 89 GLY A C 1
ATOM 707 O O . GLY A 1 89 ? 6.601 -1.552 1.929 1.00 81.88 89 GLY A O 1
ATOM 708 N N . THR A 1 90 ? 4.392 -1.562 2.343 1.00 82.69 90 THR A N 1
ATOM 709 C CA . THR A 1 90 ? 3.979 -1.758 0.945 1.00 82.69 90 THR A CA 1
ATOM 710 C C . THR A 1 90 ? 4.379 -0.557 0.072 1.00 82.69 90 THR A C 1
ATOM 712 O O . THR A 1 90 ? 4.936 -0.743 -1.010 1.00 82.69 90 THR A O 1
ATOM 715 N N . LEU A 1 91 ? 4.224 0.677 0.566 1.00 84.19 91 LEU A N 1
ATOM 716 C CA . LEU A 1 91 ? 4.704 1.904 -0.093 1.00 84.19 91 LEU A CA 1
ATOM 717 C C . LEU A 1 91 ? 6.221 1.895 -0.325 1.00 84.19 91 LEU A C 1
ATOM 719 O O . LEU A 1 91 ? 6.695 2.219 -1.417 1.00 84.19 91 LEU A O 1
ATOM 723 N N . SER A 1 92 ? 6.988 1.493 0.689 1.00 81.62 92 SER A N 1
ATOM 724 C CA . SER A 1 92 ? 8.448 1.373 0.583 1.00 81.62 92 SER A CA 1
ATOM 725 C C . SER A 1 92 ? 8.849 0.330 -0.464 1.00 81.62 92 SER A C 1
ATOM 727 O O . SER A 1 92 ? 9.748 0.568 -1.274 1.00 81.62 92 SER A O 1
ATOM 729 N N . SER A 1 93 ? 8.125 -0.790 -0.504 1.00 85.00 93 SER A N 1
ATOM 730 C CA . SER A 1 93 ? 8.333 -1.865 -1.477 1.00 85.00 93 SER A CA 1
ATOM 731 C C . SER A 1 93 ? 8.033 -1.420 -2.911 1.00 85.00 93 SER A C 1
ATOM 733 O O . SER A 1 93 ? 8.813 -1.727 -3.811 1.00 85.00 93 SER A O 1
ATOM 735 N N . LEU A 1 94 ? 6.957 -0.652 -3.129 1.00 83.12 94 LEU A N 1
ATOM 736 C CA . LEU A 1 94 ? 6.631 -0.068 -4.435 1.00 83.12 94 LEU A CA 1
ATOM 737 C C . LEU A 1 94 ? 7.736 0.877 -4.913 1.00 83.12 94 LEU A C 1
ATOM 739 O O . LEU A 1 94 ? 8.185 0.787 -6.054 1.00 83.12 94 LEU A O 1
ATOM 743 N N . ARG A 1 95 ? 8.225 1.756 -4.031 1.00 82.50 95 ARG A N 1
ATOM 744 C CA . ARG A 1 95 ? 9.323 2.673 -4.363 1.00 82.50 95 ARG A CA 1
ATOM 745 C C . ARG A 1 95 ? 10.584 1.915 -4.776 1.00 82.50 95 ARG A C 1
ATOM 747 O O . ARG A 1 95 ? 11.229 2.291 -5.753 1.00 82.50 95 ARG A O 1
ATOM 754 N N . GLN A 1 96 ? 10.936 0.867 -4.035 1.00 83.56 96 GLN A N 1
ATOM 755 C CA . GLN A 1 96 ? 12.101 0.042 -4.341 1.00 83.56 96 GLN A CA 1
ATOM 756 C C . GLN A 1 96 ? 11.936 -0.699 -5.674 1.00 83.56 96 GLN A C 1
ATOM 758 O O . GLN A 1 96 ? 12.876 -0.716 -6.467 1.00 83.56 96 GLN A O 1
ATOM 763 N N . ALA A 1 97 ? 10.756 -1.271 -5.932 1.00 80.56 97 ALA A N 1
ATOM 764 C CA . ALA A 1 97 ? 10.446 -1.947 -7.188 1.00 80.56 97 ALA A CA 1
ATOM 765 C C . ALA A 1 97 ? 10.585 -0.988 -8.379 1.00 80.56 97 ALA A C 1
ATOM 767 O O . ALA A 1 97 ? 11.342 -1.276 -9.301 1.00 80.56 97 ALA A O 1
ATOM 768 N N . ASN A 1 98 ? 9.982 0.201 -8.298 1.00 79.88 98 ASN A N 1
ATOM 769 C CA . ASN A 1 98 ? 10.071 1.209 -9.355 1.00 79.88 98 ASN A CA 1
ATOM 770 C C . ASN A 1 98 ? 11.506 1.645 -9.642 1.00 79.88 98 ASN A C 1
ATOM 772 O O . ASN A 1 98 ? 11.912 1.716 -10.800 1.00 79.88 98 ASN A O 1
ATOM 776 N N . LEU A 1 99 ? 12.293 1.910 -8.596 1.00 84.00 99 LEU A N 1
ATOM 777 C CA . LEU A 1 99 ? 13.690 2.300 -8.766 1.00 84.00 99 LEU A CA 1
ATOM 778 C C . LEU A 1 99 ? 14.513 1.174 -9.407 1.00 84.00 99 LEU A C 1
ATOM 780 O O . LEU A 1 99 ? 15.302 1.428 -10.313 1.00 84.00 99 LEU A O 1
ATOM 784 N N . SER A 1 100 ? 14.326 -0.065 -8.949 1.00 82.25 100 SER A N 1
ATOM 785 C CA . SER A 1 100 ? 15.050 -1.229 -9.466 1.00 82.25 100 SER A CA 1
ATOM 786 C C . SER A 1 10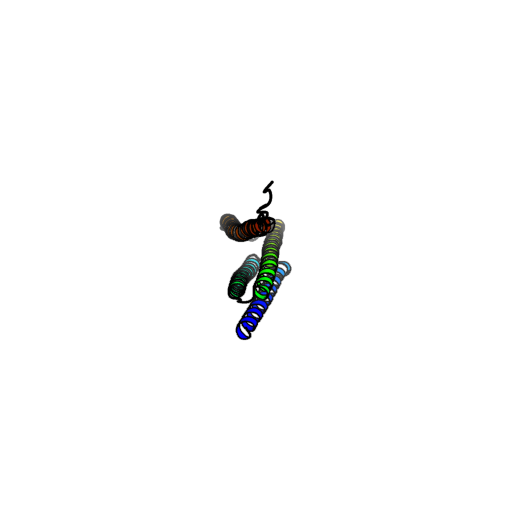0 ? 14.724 -1.501 -10.937 1.00 82.25 100 SER A C 1
ATOM 788 O O . SER A 1 100 ? 15.635 -1.701 -11.747 1.00 82.25 100 SER A O 1
ATOM 790 N N . SER A 1 101 ? 13.440 -1.479 -11.299 1.00 82.81 101 SER A N 1
ATOM 791 C CA . SER A 1 101 ? 12.997 -1.709 -12.676 1.00 82.81 101 SER A CA 1
ATOM 792 C C . SER A 1 101 ? 13.458 -0.581 -13.596 1.00 82.81 101 SER A C 1
ATOM 794 O O . SER A 1 101 ? 14.010 -0.853 -14.660 1.00 82.81 101 SER A O 1
ATOM 796 N N . GLN A 1 102 ? 13.386 0.679 -13.152 1.00 80.62 102 GLN A N 1
ATOM 797 C CA . GLN A 1 102 ? 13.911 1.808 -13.924 1.00 80.62 102 GLN A CA 1
ATOM 798 C C . GLN A 1 102 ? 15.424 1.701 -14.167 1.00 80.62 102 GLN A C 1
ATOM 800 O O . GLN A 1 102 ? 15.871 1.875 -15.296 1.00 80.62 102 GLN A O 1
ATOM 805 N N . LEU A 1 103 ? 16.222 1.362 -13.146 1.00 82.88 103 LEU A N 1
ATOM 806 C CA . LEU A 1 103 ? 17.670 1.160 -13.309 1.00 82.88 103 LEU A CA 1
ATOM 807 C C . LEU A 1 103 ? 17.983 0.045 -14.315 1.00 82.88 103 LEU A C 1
ATOM 809 O O . LEU A 1 103 ? 18.946 0.142 -15.078 1.00 82.88 103 LEU A O 1
ATOM 813 N N . THR A 1 104 ? 17.165 -1.007 -14.325 1.00 85.56 104 THR A N 1
ATOM 814 C CA . THR A 1 104 ? 17.296 -2.126 -15.264 1.00 85.56 104 THR A CA 1
ATOM 815 C C . THR A 1 104 ? 16.976 -1.688 -16.693 1.00 85.56 104 THR A C 1
ATOM 817 O O . THR A 1 104 ? 17.757 -1.968 -17.607 1.00 85.56 104 THR A O 1
ATOM 820 N N . ILE A 1 105 ? 15.893 -0.930 -16.882 1.00 82.31 105 ILE A N 1
ATOM 821 C CA . ILE A 1 105 ? 15.517 -0.330 -18.169 1.00 82.31 105 ILE A CA 1
ATOM 822 C C . ILE A 1 105 ? 16.622 0.608 -18.672 1.00 82.31 105 ILE A C 1
ATOM 824 O O . ILE A 1 105 ? 17.041 0.505 -19.827 1.00 82.31 105 ILE A O 1
ATOM 828 N N . ASP A 1 106 ? 17.142 1.488 -17.816 1.00 79.69 106 ASP A N 1
ATOM 829 C CA . ASP A 1 106 ? 18.189 2.451 -18.172 1.00 79.69 106 ASP A CA 1
ATOM 830 C C . ASP A 1 106 ? 19.486 1.743 -18.571 1.00 79.69 106 ASP A C 1
ATOM 832 O O . ASP A 1 106 ? 20.126 2.109 -19.561 1.00 79.69 106 ASP A O 1
ATOM 836 N N . LYS A 1 107 ? 19.864 0.691 -17.834 1.00 86.00 107 LYS A N 1
ATOM 837 C CA . LYS A 1 107 ? 21.027 -0.139 -18.155 1.00 86.00 107 LYS A CA 1
ATOM 838 C C . LYS A 1 107 ? 20.859 -0.817 -19.514 1.00 86.00 107 LYS A C 1
ATOM 840 O O . LYS A 1 107 ? 21.748 -0.688 -20.352 1.00 86.00 107 LYS A O 1
ATOM 845 N N . LYS A 1 108 ? 19.716 -1.461 -19.761 1.00 83.56 108 LYS A N 1
ATOM 846 C CA . LYS A 1 108 ? 19.394 -2.112 -21.042 1.00 83.56 108 LYS A CA 1
ATOM 847 C C . LYS A 1 108 ? 19.400 -1.110 -22.197 1.00 83.56 108 LYS A C 1
ATOM 849 O O . LYS A 1 108 ? 19.977 -1.379 -23.245 1.00 83.56 108 LYS A O 1
ATOM 854 N N . THR A 1 109 ? 18.834 0.076 -21.984 1.00 81.25 109 THR A N 1
ATOM 855 C CA . THR A 1 109 ? 18.830 1.167 -22.969 1.00 81.25 109 THR A CA 1
ATOM 856 C C . THR A 1 109 ? 20.251 1.642 -23.266 1.00 81.25 109 THR A C 1
ATOM 858 O O . THR A 1 109 ? 20.633 1.794 -24.423 1.00 81.25 109 THR A O 1
ATOM 861 N N . LYS A 1 110 ? 21.081 1.832 -22.234 1.00 82.56 110 LYS A N 1
ATOM 862 C CA . LYS A 1 110 ? 22.490 2.206 -22.395 1.00 82.56 110 LYS A CA 1
ATOM 863 C C . LYS A 1 110 ? 23.287 1.129 -23.129 1.00 82.56 110 LYS A C 1
ATOM 865 O O . LYS A 1 110 ? 24.068 1.466 -24.010 1.00 82.56 110 LYS A O 1
ATOM 870 N N . GLU A 1 111 ? 23.097 -0.143 -22.797 1.00 82.56 1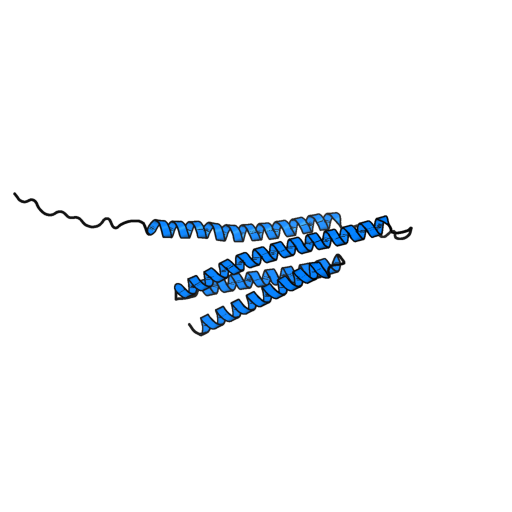11 GLU A N 1
ATOM 871 C CA . GLU A 1 111 ? 23.738 -1.266 -23.489 1.00 82.56 111 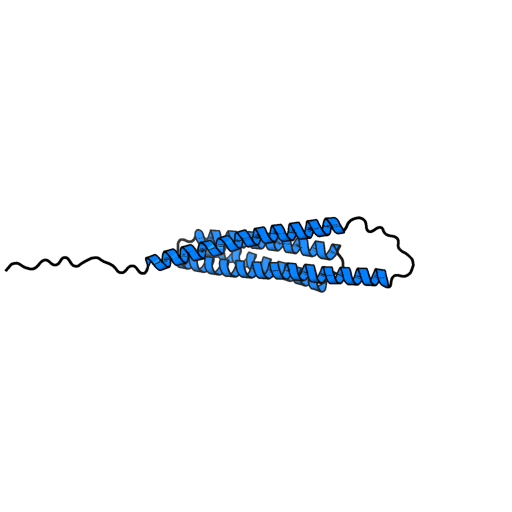GLU A CA 1
ATOM 872 C C . GLU A 1 111 ? 23.322 -1.310 -24.965 1.00 82.56 111 GLU A C 1
ATOM 874 O O . GLU A 1 111 ? 24.184 -1.387 -25.838 1.00 82.56 111 GLU A O 1
ATOM 879 N N . GLN A 1 112 ? 22.034 -1.141 -25.272 1.00 78.62 112 GLN A N 1
ATOM 880 C CA . GLN A 1 112 ? 21.547 -1.028 -26.652 1.00 78.62 112 GLN A CA 1
ATOM 881 C C . GLN A 1 112 ? 22.166 0.160 -27.402 1.00 78.62 112 GLN A C 1
ATOM 883 O O . GLN A 1 112 ? 22.478 0.032 -28.581 1.00 78.62 112 GLN A O 1
ATOM 888 N N . LEU A 1 113 ? 22.394 1.296 -26.738 1.00 75.81 113 LEU A N 1
ATOM 889 C CA . LEU A 1 113 ? 23.092 2.441 -27.333 1.00 75.81 113 LEU A CA 1
ATOM 890 C C . LEU A 1 113 ? 24.592 2.178 -27.542 1.00 75.81 113 LEU A C 1
ATOM 892 O O . LEU A 1 113 ? 25.162 2.659 -28.517 1.00 75.81 113 LEU A O 1
ATOM 896 N N . MET A 1 114 ? 25.241 1.437 -26.639 1.00 73.00 114 MET A N 1
ATOM 897 C CA . MET A 1 114 ? 26.678 1.136 -26.704 1.00 73.00 114 MET A CA 1
ATOM 898 C C . MET A 1 114 ? 27.019 0.039 -27.719 1.00 73.00 114 MET A C 1
ATOM 900 O O . MET A 1 114 ? 28.088 0.088 -28.322 1.00 73.00 114 MET A O 1
ATOM 904 N N . PHE A 1 115 ? 26.123 -0.930 -27.917 1.00 68.69 115 PHE A N 1
ATOM 905 C CA . PHE A 1 115 ? 26.303 -2.056 -28.842 1.00 68.69 115 PHE A CA 1
ATOM 906 C C . PHE A 1 115 ? 25.443 -1.940 -30.116 1.00 68.69 115 PHE A C 1
ATOM 908 O O . PHE A 1 115 ? 25.523 -2.792 -31.000 1.00 68.69 115 PHE A O 1
ATOM 915 N N . GLY A 1 116 ? 24.641 -0.877 -30.235 1.00 53.19 116 GLY A N 1
ATOM 916 C CA . GLY A 1 116 ? 23.805 -0.572 -31.393 1.00 53.19 116 GLY A CA 1
ATOM 917 C C . GLY A 1 116 ? 24.616 -0.037 -32.571 1.00 53.19 116 GLY A C 1
ATOM 918 O O . GLY A 1 116 ? 25.050 1.113 -32.594 1.00 53.19 116 GLY A O 1
ATOM 919 N N . SER A 1 117 ? 24.791 -0.877 -33.585 1.00 50.97 117 SER A N 1
ATOM 920 C CA . SER A 1 117 ? 25.380 -0.526 -34.875 1.00 50.97 117 SER A CA 1
ATOM 921 C C . SER A 1 117 ? 24.593 0.579 -35.606 1.00 50.97 117 SER A C 1
ATOM 923 O O . SER A 1 117 ? 23.416 0.408 -35.909 1.00 50.97 117 SER A O 1
ATOM 925 N N . SER A 1 118 ? 25.280 1.663 -35.975 1.00 51.75 118 SER A N 1
ATOM 926 C CA . SER A 1 118 ? 25.160 2.450 -37.227 1.00 51.75 118 SER A CA 1
ATOM 927 C C . SER A 1 118 ? 23.834 3.080 -37.691 1.00 51.75 118 SER A C 1
ATOM 929 O O . SER A 1 118 ? 23.869 3.863 -38.643 1.00 51.75 118 SER A O 1
ATOM 931 N N . GLN A 1 119 ? 22.671 2.791 -37.119 1.00 52.19 119 GLN A N 1
ATOM 932 C CA . GLN A 1 119 ? 21.388 3.314 -37.599 1.00 52.19 119 GLN A CA 1
ATOM 933 C C . GLN A 1 119 ? 20.446 3.462 -36.407 1.00 52.19 119 GLN A C 1
ATOM 935 O O . GLN A 1 119 ? 20.018 2.458 -35.866 1.00 52.19 119 GLN A O 1
ATOM 940 N N . ILE A 1 120 ? 20.156 4.694 -35.987 1.00 50.88 120 ILE A N 1
ATOM 941 C CA . ILE A 1 120 ? 18.863 5.177 -35.460 1.00 50.88 120 ILE A CA 1
ATOM 942 C C . ILE A 1 120 ? 19.132 6.513 -34.752 1.00 50.88 120 ILE A C 1
ATOM 944 O O . ILE A 1 120 ? 19.450 6.618 -33.571 1.00 50.88 120 ILE A O 1
ATOM 948 N N . ARG A 1 121 ? 19.010 7.585 -35.540 1.00 54.25 121 ARG A N 1
ATOM 949 C CA . ARG A 1 121 ? 18.731 8.927 -35.034 1.00 54.25 121 ARG A CA 1
ATOM 950 C C . ARG A 1 121 ? 17.253 8.956 -34.643 1.00 54.25 121 ARG A C 1
ATOM 952 O O . ARG A 1 121 ? 16.426 9.289 -35.481 1.00 54.25 121 ARG A O 1
ATOM 959 N N . HIS A 1 122 ? 16.922 8.667 -33.390 1.00 51.66 122 HIS A N 1
ATOM 960 C CA . HIS A 1 122 ? 15.682 9.175 -32.806 1.00 51.66 122 HIS A CA 1
ATOM 961 C C . HIS A 1 122 ? 16.020 10.065 -31.613 1.00 51.66 122 HIS A C 1
ATOM 963 O O . HIS A 1 122 ? 16.743 9.698 -30.692 1.00 51.66 122 HIS A O 1
ATOM 969 N N . ARG A 1 123 ? 15.586 11.319 -31.739 1.00 47.97 123 ARG A N 1
ATOM 970 C CA . ARG A 1 123 ? 15.890 12.444 -30.862 1.00 47.97 123 ARG A CA 1
ATOM 971 C C . ARG A 1 123 ? 15.377 12.159 -29.451 1.00 47.97 123 ARG A C 1
ATOM 973 O O . ARG A 1 123 ? 14.172 12.127 -29.237 1.00 47.97 123 ARG A O 1
ATOM 980 N N . ALA A 1 124 ? 16.285 12.046 -28.488 1.00 46.88 124 ALA A N 1
ATOM 981 C CA . ALA A 1 124 ? 15.960 12.182 -27.075 1.00 46.88 124 ALA A CA 1
ATOM 982 C C . ALA A 1 124 ? 15.672 13.664 -26.774 1.00 46.88 124 ALA A C 1
ATOM 984 O O . ALA A 1 124 ? 16.563 14.430 -26.411 1.00 46.88 124 ALA A O 1
ATOM 985 N N . HIS A 1 125 ? 14.427 14.084 -26.980 1.00 46.75 125 HIS A N 1
ATOM 986 C CA . HIS A 1 125 ? 13.916 15.356 -26.483 1.00 46.75 125 HIS A CA 1
ATOM 987 C C . HIS A 1 125 ? 12.771 15.028 -25.523 1.00 46.75 125 HIS A C 1
ATOM 989 O O . HIS A 1 125 ? 11.706 14.625 -25.973 1.00 46.75 125 HIS A O 1
ATOM 995 N N . GLY A 1 126 ? 13.017 15.113 -24.209 1.00 47.78 126 GLY A N 1
ATOM 996 C CA . GLY A 1 126 ? 11.936 15.009 -23.221 1.00 47.78 126 GLY A CA 1
ATOM 997 C C . GLY A 1 126 ? 12.309 14.600 -21.794 1.00 47.78 126 GLY A C 1
ATOM 998 O O . GLY A 1 126 ? 11.729 15.126 -20.859 1.00 47.78 126 GLY A O 1
ATOM 999 N N . ASN A 1 127 ? 13.276 13.708 -21.561 1.00 53.94 127 ASN A N 1
ATOM 1000 C CA . ASN A 1 127 ? 13.181 12.903 -20.326 1.00 53.94 127 ASN A CA 1
ATOM 1001 C C . ASN A 1 127 ? 13.894 13.413 -19.066 1.00 53.94 127 ASN A C 1
ATOM 1003 O O . ASN A 1 127 ? 13.688 12.818 -18.017 1.00 53.94 127 ASN A O 1
ATOM 1007 N N . LYS A 1 128 ? 14.704 14.482 -19.094 1.00 50.53 128 LYS A N 1
ATOM 1008 C CA . LYS A 1 128 ? 15.369 14.966 -17.858 1.00 50.53 128 LYS A CA 1
ATOM 1009 C C . LYS A 1 128 ? 14.470 15.840 -16.979 1.00 50.53 128 LYS A C 1
ATOM 1011 O O . LYS A 1 128 ? 14.575 15.771 -15.759 1.00 50.53 128 LYS A O 1
ATOM 1016 N N . GLU A 1 129 ? 13.584 16.632 -17.580 1.00 46.66 129 GLU A N 1
ATOM 1017 C CA . GLU A 1 129 ? 12.677 17.514 -16.835 1.00 46.66 129 GLU A CA 1
ATOM 1018 C C . GLU A 1 129 ? 11.499 16.734 -16.234 1.00 46.66 129 GLU A C 1
ATOM 1020 O O . GLU A 1 129 ? 11.139 16.957 -15.079 1.00 46.66 129 GLU A O 1
ATOM 1025 N N . THR A 1 130 ? 10.975 15.739 -16.959 1.00 50.69 130 THR A N 1
ATOM 1026 C CA . THR A 1 130 ? 9.977 14.789 -16.442 1.00 50.69 130 THR A CA 1
ATOM 1027 C C . THR A 1 130 ? 10.551 13.930 -15.314 1.00 50.69 130 THR A C 1
ATOM 1029 O O . THR A 1 130 ? 9.850 13.676 -14.343 1.00 50.69 130 THR A O 1
ATOM 1032 N N . LEU A 1 131 ? 11.837 13.544 -15.383 1.00 48.34 131 LEU A N 1
ATOM 1033 C CA . LEU A 1 131 ? 12.529 12.811 -14.310 1.00 48.34 131 LEU A CA 1
ATOM 1034 C C . LEU A 1 131 ? 12.540 13.594 -12.992 1.00 48.34 131 LEU A C 1
ATOM 1036 O O . LEU A 1 131 ? 12.233 13.043 -11.939 1.00 48.34 131 LEU A O 1
ATOM 1040 N N . ALA A 1 132 ? 12.910 14.877 -13.056 1.00 52.03 132 ALA A N 1
ATOM 1041 C CA . ALA A 1 132 ? 12.994 15.734 -11.881 1.00 52.03 132 ALA A CA 1
ATOM 1042 C C . ALA A 1 132 ? 11.600 16.042 -11.327 1.00 52.03 132 ALA A C 1
ATOM 1044 O O . ALA A 1 132 ? 11.406 15.941 -10.122 1.00 52.03 132 ALA A O 1
ATOM 1045 N N . LYS A 1 133 ? 10.620 16.329 -12.194 1.00 48.12 133 LYS A N 1
ATOM 1046 C CA . LYS A 1 133 ? 9.228 16.564 -11.783 1.00 48.12 133 LYS A CA 1
ATOM 1047 C C . LYS A 1 133 ? 8.596 15.325 -11.151 1.00 48.12 133 LYS A C 1
ATOM 1049 O O . LYS A 1 133 ? 8.103 15.424 -10.041 1.00 48.12 133 LYS A O 1
ATOM 1054 N N . MET A 1 134 ? 8.711 14.143 -11.763 1.00 51.06 134 MET A N 1
ATOM 1055 C CA . MET A 1 134 ? 8.172 12.910 -11.174 1.00 51.06 134 MET A CA 1
ATOM 1056 C C . MET A 1 134 ? 8.876 12.538 -9.866 1.00 51.06 134 MET A C 1
ATOM 1058 O O . MET A 1 134 ? 8.210 12.169 -8.907 1.00 51.06 134 MET A O 1
ATOM 1062 N N . ALA A 1 135 ? 10.206 12.658 -9.779 1.00 46.25 135 ALA A N 1
ATOM 1063 C CA . ALA A 1 135 ? 10.927 12.383 -8.536 1.00 46.25 135 ALA A CA 1
ATOM 1064 C C . ALA A 1 135 ? 10.578 13.384 -7.419 1.00 46.25 135 ALA A C 1
ATOM 1066 O O . ALA A 1 135 ? 10.481 12.977 -6.260 1.00 46.25 135 ALA A O 1
ATOM 1067 N N . VAL A 1 136 ? 10.368 14.662 -7.755 1.00 49.88 136 VAL A N 1
ATOM 1068 C CA . VAL A 1 136 ? 9.931 15.708 -6.817 1.00 49.88 136 VAL A CA 1
ATOM 1069 C C . VAL A 1 136 ? 8.487 15.465 -6.380 1.00 49.88 136 VAL A C 1
ATOM 1071 O O . VAL A 1 136 ? 8.258 15.380 -5.181 1.00 49.88 136 VAL A O 1
ATOM 1074 N N . ASP A 1 137 ? 7.558 15.201 -7.300 1.00 53.75 137 ASP A N 1
ATOM 1075 C CA . ASP A 1 137 ? 6.145 14.939 -6.988 1.00 53.75 137 ASP A CA 1
ATOM 1076 C C . ASP A 1 137 ? 5.959 13.644 -6.172 1.00 53.75 137 ASP A C 1
ATOM 1078 O O . ASP A 1 137 ? 5.162 13.599 -5.230 1.00 53.75 137 ASP A O 1
ATOM 1082 N N . ILE A 1 138 ? 6.737 12.592 -6.477 1.00 52.81 138 ILE A N 1
ATOM 1083 C CA . ILE A 1 138 ? 6.787 11.335 -5.708 1.00 52.81 138 ILE A CA 1
ATOM 1084 C C . ILE A 1 138 ? 7.345 11.593 -4.307 1.00 52.81 138 ILE A C 1
ATOM 1086 O O . ILE A 1 138 ? 6.792 11.099 -3.326 1.00 52.81 138 ILE A O 1
ATOM 1090 N N . THR A 1 139 ? 8.429 12.363 -4.192 1.00 53.94 139 THR A N 1
ATOM 1091 C CA . THR A 1 139 ? 9.064 12.660 -2.901 1.00 53.94 139 THR A CA 1
ATOM 1092 C C . THR A 1 139 ? 8.189 13.577 -2.050 1.00 53.94 139 THR A C 1
ATOM 1094 O O . THR A 1 139 ? 8.071 13.343 -0.853 1.00 53.94 139 THR A O 1
ATOM 1097 N N . GLU A 1 140 ? 7.521 14.565 -2.639 1.00 54.16 140 GLU A N 1
ATOM 1098 C CA . GLU A 1 140 ? 6.676 15.531 -1.938 1.00 54.16 140 GLU A CA 1
ATOM 1099 C C . GLU A 1 140 ? 5.340 14.914 -1.508 1.00 54.16 140 GLU A C 1
ATOM 1101 O O . GLU A 1 140 ? 4.957 15.054 -0.346 1.00 54.16 140 GLU A O 1
ATOM 1106 N N . SER A 1 141 ? 4.692 14.113 -2.366 1.00 53.03 141 SER A N 1
ATOM 1107 C CA . SER A 1 141 ? 3.491 13.357 -1.979 1.00 53.03 141 SER A CA 1
ATOM 1108 C C . SER A 1 141 ? 3.795 12.306 -0.907 1.00 53.03 141 SER A C 1
ATOM 1110 O O . SER A 1 141 ? 3.016 12.149 0.032 1.00 53.03 141 SER A O 1
ATOM 1112 N N . LEU A 1 142 ? 4.947 11.622 -0.979 1.00 50.47 142 LEU A N 1
ATOM 1113 C CA . LEU A 1 142 ? 5.375 10.653 0.043 1.00 50.47 142 LEU A CA 1
ATOM 1114 C C . LEU A 1 142 ? 5.839 11.307 1.349 1.00 50.47 142 LEU A C 1
ATOM 1116 O O . LEU A 1 142 ? 5.626 10.730 2.415 1.00 50.47 142 LEU A O 1
ATOM 1120 N N . LEU A 1 143 ? 6.487 12.474 1.303 1.00 53.41 143 LEU A N 1
ATOM 1121 C CA . LEU A 1 143 ? 6.878 13.232 2.497 1.00 53.41 143 LEU A CA 1
ATOM 1122 C C . LEU A 1 143 ? 5.667 13.872 3.170 1.00 53.41 143 LEU A C 1
ATOM 1124 O O . LEU A 1 143 ? 5.609 13.896 4.395 1.00 53.41 143 LEU A O 1
ATOM 1128 N N . SER A 1 144 ? 4.700 14.348 2.388 1.00 54.44 144 SER A N 1
ATOM 1129 C CA . SER A 1 144 ? 3.403 14.815 2.876 1.00 54.44 144 SER A CA 1
ATOM 1130 C C . SER A 1 144 ? 2.637 13.670 3.552 1.00 54.44 144 SER A C 1
ATOM 1132 O O . SER A 1 144 ? 2.271 13.786 4.721 1.00 54.44 144 SER A O 1
ATOM 1134 N N . LEU A 1 145 ? 2.538 12.503 2.896 1.00 53.50 145 LEU A N 1
ATOM 1135 C CA . LEU A 1 145 ? 1.964 11.279 3.474 1.00 53.50 145 LEU A CA 1
ATOM 1136 C C . LEU A 1 145 ? 2.675 10.843 4.767 1.00 53.50 145 LEU A C 1
ATOM 1138 O O . LEU A 1 145 ? 2.012 10.599 5.773 1.00 53.50 145 LEU A O 1
ATOM 1142 N N . ASN A 1 146 ? 4.012 10.782 4.780 1.00 46.19 146 ASN A N 1
ATOM 1143 C CA . ASN A 1 146 ? 4.770 10.395 5.974 1.00 46.19 146 ASN A CA 1
ATOM 1144 C C . ASN A 1 146 ? 4.693 11.439 7.097 1.00 46.19 146 ASN A C 1
ATOM 1146 O O . ASN A 1 146 ? 4.678 11.045 8.255 1.00 46.19 146 ASN A O 1
ATOM 1150 N N . ARG A 1 147 ? 4.612 12.746 6.806 1.00 51.47 147 ARG A N 1
ATOM 1151 C CA . ARG A 1 147 ? 4.449 13.789 7.838 1.00 51.47 147 ARG A CA 1
ATOM 1152 C C . ARG A 1 147 ? 3.073 13.742 8.496 1.00 51.47 147 ARG A C 1
ATOM 1154 O O . ARG A 1 147 ? 2.999 13.882 9.713 1.00 51.47 147 ARG A O 1
ATOM 1161 N N . THR A 1 148 ? 2.006 13.505 7.734 1.00 55.91 148 THR A N 1
ATOM 1162 C CA . THR A 1 148 ? 0.651 13.366 8.292 1.00 55.91 148 THR A CA 1
ATOM 1163 C C . THR A 1 148 ? 0.509 12.085 9.119 1.00 55.91 148 THR A C 1
ATOM 1165 O O . THR A 1 148 ? -0.037 12.133 10.218 1.00 55.91 148 THR A O 1
ATOM 1168 N N . ILE A 1 149 ? 1.063 10.961 8.647 1.00 45.69 149 ILE A N 1
ATOM 1169 C CA . ILE A 1 149 ? 1.042 9.681 9.377 1.00 45.69 149 ILE A CA 1
ATOM 1170 C C . ILE A 1 149 ? 1.947 9.733 10.620 1.00 45.69 149 ILE A C 1
ATOM 1172 O O . ILE A 1 149 ? 1.524 9.323 11.698 1.00 45.69 149 ILE A O 1
ATOM 1176 N N . ALA A 1 150 ? 3.165 10.278 10.513 1.00 47.53 150 ALA A N 1
ATOM 1177 C CA . ALA A 1 150 ? 4.065 10.430 11.658 1.00 47.53 150 ALA A CA 1
ATOM 1178 C C . ALA A 1 150 ? 3.470 11.361 12.722 1.00 47.53 150 ALA A C 1
ATOM 1180 O O . ALA A 1 150 ? 3.482 11.003 13.894 1.00 47.53 150 ALA A O 1
ATOM 1181 N N . GLY A 1 151 ? 2.879 12.496 12.327 1.00 49.56 151 GLY A N 1
ATOM 1182 C CA . GLY A 1 151 ? 2.241 13.434 13.255 1.00 49.56 151 GLY A CA 1
ATOM 1183 C C . GLY A 1 151 ? 1.080 12.822 14.050 1.00 49.56 151 GLY A C 1
ATOM 1184 O O . GLY A 1 151 ? 0.945 13.106 15.238 1.00 49.56 151 GLY A O 1
ATOM 1185 N N . GLN A 1 152 ? 0.288 11.931 13.441 1.00 50.44 152 GLN A N 1
ATOM 1186 C CA . GLN A 1 152 ? -0.764 11.190 14.151 1.00 50.44 152 GLN A CA 1
ATOM 1187 C C . GLN A 1 152 ? -0.198 10.154 15.138 1.00 50.44 152 GLN A C 1
ATOM 1189 O O . GLN A 1 152 ? -0.754 9.977 16.221 1.00 50.44 152 GLN A O 1
ATOM 1194 N N . VAL A 1 153 ? 0.932 9.514 14.818 1.00 49.59 153 VAL A N 1
ATOM 1195 C CA . VAL A 1 153 ? 1.607 8.575 15.733 1.00 49.59 153 VAL A CA 1
ATOM 1196 C C . VAL A 1 153 ? 2.237 9.312 16.924 1.00 49.59 153 VAL A C 1
ATOM 1198 O O . VAL A 1 153 ? 2.094 8.856 18.055 1.00 49.59 153 VAL A O 1
ATOM 1201 N N . THR A 1 154 ? 2.847 10.488 16.720 1.00 39.84 154 THR A N 1
ATOM 1202 C CA . THR A 1 154 ? 3.477 11.261 17.811 1.00 39.84 154 THR A CA 1
ATOM 1203 C C . THR A 1 154 ? 2.456 11.917 18.748 1.00 39.84 154 THR A C 1
ATOM 1205 O O . THR A 1 154 ? 2.683 11.992 19.952 1.00 39.84 154 THR A O 1
ATOM 1208 N N . HIS A 1 155 ? 1.305 12.377 18.239 1.00 35.53 155 HIS A N 1
ATOM 1209 C CA . HIS A 1 155 ? 0.261 12.960 19.095 1.00 35.53 155 HIS A CA 1
ATOM 1210 C C . HIS A 1 155 ? -0.417 11.904 19.989 1.00 35.53 155 HIS A C 1
ATOM 1212 O O . HIS A 1 155 ? -0.805 12.218 21.115 1.00 35.53 155 HIS A O 1
ATOM 1218 N N . SER A 1 156 ? -0.485 10.648 19.523 1.00 44.69 156 SER A N 1
ATOM 1219 C CA . SER A 1 156 ? -0.999 9.497 20.279 1.00 44.69 156 SER A CA 1
ATOM 1220 C C . SER A 1 156 ? -0.084 9.077 21.442 1.00 44.69 156 SER A C 1
ATOM 1222 O O . SER A 1 156 ? -0.591 8.732 22.511 1.00 44.69 156 SER A O 1
ATOM 1224 N N . GLU A 1 157 ? 1.243 9.169 21.297 1.00 43.06 157 GLU A N 1
ATOM 1225 C CA . GLU A 1 157 ? 2.196 8.895 22.391 1.00 43.06 157 GLU A CA 1
ATOM 1226 C C . GLU A 1 157 ? 2.052 9.896 23.550 1.00 43.06 157 GLU A C 1
ATOM 1228 O O . GLU A 1 157 ? 2.048 9.504 24.721 1.00 43.06 157 GLU A O 1
ATOM 1233 N N . SER A 1 158 ? 1.831 11.178 23.243 1.00 42.50 158 SER A N 1
ATOM 1234 C CA . SER A 1 158 ? 1.608 12.212 24.263 1.00 42.50 158 SER A CA 1
ATOM 1235 C C . SER A 1 158 ? 0.275 12.040 25.000 1.00 42.50 158 SER A C 1
ATOM 1237 O O . SER A 1 158 ? 0.211 12.291 26.201 1.00 42.50 158 SER A O 1
ATOM 1239 N N . THR A 1 159 ? -0.786 11.570 24.327 1.00 47.00 159 THR A N 1
ATOM 1240 C CA . THR A 1 159 ? -2.079 11.310 24.995 1.00 47.00 159 THR A CA 1
ATOM 1241 C C . THR A 1 159 ? -2.043 10.043 25.852 1.00 47.00 159 THR A C 1
ATOM 1243 O O . THR A 1 159 ? -2.637 10.024 26.928 1.00 47.00 159 THR A O 1
ATOM 1246 N N . MET A 1 160 ? -1.313 9.004 25.425 1.00 46.50 160 MET A N 1
ATOM 1247 C CA . MET A 1 160 ? -1.099 7.796 26.233 1.00 46.50 160 MET A CA 1
ATOM 1248 C C . MET A 1 160 ? -0.259 8.072 27.484 1.00 46.50 160 MET A C 1
ATOM 1250 O O . MET A 1 160 ? -0.583 7.560 28.553 1.00 46.50 160 MET A O 1
ATOM 1254 N N . THR A 1 161 ? 0.774 8.911 27.373 1.00 52.31 161 THR A N 1
ATOM 1255 C CA . THR A 1 161 ? 1.594 9.311 28.528 1.00 52.31 161 THR A CA 1
ATOM 1256 C C . THR A 1 161 ? 0.791 10.177 29.501 1.00 52.31 161 THR A C 1
ATOM 1258 O O . THR A 1 161 ? 0.784 9.892 30.693 1.00 52.31 161 THR A O 1
ATOM 1261 N N . ALA A 1 162 ? 0.007 11.143 29.004 1.00 55.12 162 ALA A N 1
ATOM 1262 C CA . ALA A 1 162 ? -0.839 11.986 29.854 1.00 55.12 162 ALA A CA 1
ATOM 1263 C C . ALA A 1 162 ? -1.916 11.186 30.617 1.00 55.12 162 ALA A C 1
ATOM 1265 O O . ALA A 1 162 ? -2.194 11.472 31.778 1.00 55.12 162 ALA A O 1
ATOM 1266 N N . LEU A 1 163 ? -2.504 10.150 30.005 1.00 54.19 163 LEU A N 1
ATOM 1267 C CA . LEU A 1 163 ? -3.463 9.264 30.683 1.00 54.19 163 LEU A CA 1
ATOM 1268 C C . LEU A 1 163 ? -2.789 8.237 31.614 1.00 54.19 163 LEU A C 1
ATOM 1270 O O . LEU A 1 163 ? -3.423 7.767 32.559 1.00 54.19 163 LEU A O 1
ATOM 1274 N N . GLY A 1 164 ? -1.516 7.907 31.379 1.00 52.09 164 GLY A N 1
ATOM 1275 C CA . GLY A 1 164 ? -0.689 7.108 32.288 1.00 52.09 164 GLY A CA 1
ATOM 1276 C C . GLY A 1 164 ? -0.257 7.886 33.534 1.00 52.09 164 GLY A C 1
ATOM 1277 O O . GLY A 1 164 ? -0.329 7.355 34.639 1.00 52.09 164 GLY A O 1
ATOM 1278 N N . GLU A 1 165 ? 0.104 9.161 33.381 1.00 51.56 165 GLU A N 1
ATOM 1279 C CA . GLU A 1 165 ? 0.519 10.039 34.485 1.00 51.56 165 GLU A CA 1
ATOM 1280 C C . GLU A 1 165 ? -0.638 10.380 35.439 1.00 51.56 165 GLU A C 1
ATOM 1282 O O . GLU A 1 165 ? -0.430 10.474 36.647 1.00 51.56 165 GLU A O 1
ATOM 1287 N N . TYR A 1 166 ? -1.882 10.457 34.949 1.00 49.44 166 TYR A N 1
ATOM 1288 C CA . TYR A 1 166 ? -3.063 10.641 35.810 1.00 49.44 166 TYR A CA 1
ATOM 1289 C C . TYR A 1 166 ? -3.4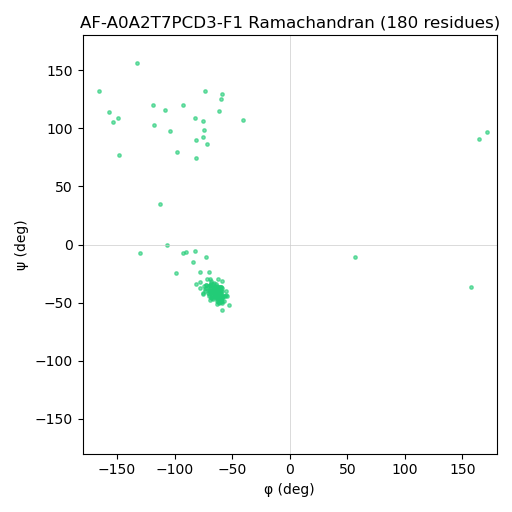54 9.396 36.626 1.00 49.44 166 TYR A C 1
ATOM 1291 O O . TYR A 1 166 ? -4.297 9.492 37.519 1.00 49.44 166 TYR A O 1
ATOM 1299 N N . ARG A 1 167 ? -2.863 8.224 36.350 1.00 46.47 167 ARG A N 1
ATOM 1300 C CA . ARG A 1 167 ? -3.141 6.984 37.096 1.00 46.47 167 ARG A CA 1
ATOM 1301 C C . ARG A 1 167 ? -2.226 6.767 38.307 1.00 46.47 167 ARG A C 1
ATOM 1303 O O . ARG A 1 167 ? -2.498 5.868 39.096 1.00 46.47 167 ARG A O 1
ATOM 1310 N N . GLU A 1 168 ? -1.213 7.616 38.480 1.00 45.72 168 GLU A N 1
ATOM 1311 C CA . GLU A 1 168 ? -0.216 7.569 39.561 1.00 45.72 168 GLU A CA 1
ATOM 1312 C C . GLU A 1 168 ? -0.344 8.769 40.525 1.00 45.72 168 GLU A C 1
ATOM 1314 O O . GLU A 1 168 ? 0.645 9.261 41.064 1.00 45.72 168 GLU A O 1
ATOM 1319 N N . SER A 1 169 ? -1.564 9.256 40.789 1.00 39.94 169 SER A N 1
ATOM 1320 C CA . SER A 1 169 ? -1.820 10.111 41.959 1.00 39.94 169 SER A CA 1
ATOM 1321 C C . SER A 1 169 ? -2.529 9.305 43.058 1.00 39.94 169 SER A C 1
ATOM 1323 O O . SER A 1 169 ? -3.754 9.141 43.002 1.00 39.94 169 SER A O 1
ATOM 1325 N N . PRO A 1 170 ? -1.803 8.791 44.069 1.00 42.47 170 PRO A N 1
ATOM 1326 C CA . PRO A 1 170 ? -2.415 8.210 45.251 1.00 42.47 170 PRO A CA 1
ATOM 1327 C C . PRO A 1 170 ? -3.290 9.243 45.958 1.00 42.47 170 PRO A C 1
ATOM 1329 O O . PRO A 1 170 ? -2.868 10.361 46.254 1.00 42.47 170 PRO A O 1
ATOM 1332 N N . SER A 1 171 ? -4.518 8.826 46.240 1.00 45.50 171 SER A N 1
ATOM 1333 C CA . SER A 1 171 ? -5.504 9.497 47.072 1.00 45.50 171 SER A CA 1
ATOM 1334 C C . SER A 1 171 ? -4.889 10.133 48.327 1.00 45.50 171 SER A C 1
ATOM 1336 O O . SER A 1 171 ? -4.569 9.441 49.290 1.00 45.50 171 SER A O 1
ATOM 1338 N N . GLN A 1 172 ? -4.793 11.464 48.361 1.00 46.16 172 GLN A N 1
ATOM 1339 C CA . GLN A 1 172 ? -4.675 12.224 49.608 1.00 46.16 172 GLN A CA 1
ATOM 1340 C C . GLN A 1 172 ? -6.050 12.770 50.010 1.00 46.16 172 GLN A C 1
ATOM 1342 O O . GLN A 1 172 ? -6.391 13.926 49.791 1.00 46.16 172 GLN A O 1
ATOM 1347 N N . PHE A 1 173 ? -6.850 11.885 50.594 1.00 40.88 173 PHE A N 1
ATOM 1348 C CA . PHE A 1 173 ? -7.982 12.165 51.482 1.00 40.88 173 PHE A CA 1
ATOM 1349 C C . PHE A 1 173 ? -8.110 10.845 52.269 1.00 40.88 173 PHE A C 1
ATOM 1351 O O . PHE A 1 173 ? -8.304 9.806 51.654 1.00 40.88 173 PHE A O 1
ATOM 1358 N N . ILE A 1 174 ? -7.884 10.718 53.577 1.00 43.72 174 ILE A N 1
ATOM 1359 C CA . ILE A 1 174 ? -8.464 11.418 54.725 1.00 43.72 174 ILE A CA 1
ATOM 1360 C C . ILE A 1 174 ? -7.562 11.107 55.936 1.00 43.72 174 ILE A C 1
ATOM 1362 O O . ILE A 1 174 ? -7.299 9.940 56.211 1.00 43.72 174 ILE A O 1
ATOM 1366 N N . ALA A 1 175 ? -7.169 12.117 56.711 1.00 39.50 175 ALA A N 1
ATOM 1367 C CA . ALA A 1 175 ? -6.848 11.948 58.131 1.00 39.50 175 ALA A CA 1
ATOM 1368 C C . ALA A 1 175 ? -7.218 13.241 58.871 1.00 39.50 175 ALA A C 1
ATOM 1370 O O . ALA A 1 175 ? -6.382 14.090 59.164 1.00 39.50 175 ALA A O 1
ATOM 1371 N N . VAL A 1 176 ? -8.519 13.413 59.115 1.00 44.16 176 VAL A N 1
ATOM 1372 C CA . VAL A 1 176 ? -9.008 14.340 60.139 1.00 44.16 176 VAL A CA 1
ATOM 1373 C C . VAL A 1 176 ? -8.746 13.668 61.485 1.00 44.16 176 VAL A C 1
ATOM 1375 O O . VAL A 1 176 ? -9.496 12.790 61.903 1.00 44.16 176 VAL A O 1
ATOM 1378 N N . SER A 1 177 ? -7.656 14.053 62.143 1.00 46.59 177 SER A N 1
ATOM 1379 C CA . SER A 1 177 ? -7.379 13.679 63.529 1.00 46.59 177 SER A CA 1
ATOM 1380 C C . SER A 1 177 ? -8.154 14.610 64.462 1.00 46.59 177 SER A C 1
ATOM 1382 O O . SER A 1 177 ? -7.664 15.664 64.859 1.00 46.59 177 SER A O 1
ATOM 1384 N N . ILE A 1 178 ? -9.383 14.220 64.801 1.00 47.78 178 ILE A N 1
ATOM 1385 C CA . ILE A 1 178 ? -10.029 14.633 66.051 1.00 47.78 178 ILE A CA 1
ATOM 1386 C C . ILE A 1 178 ? -9.500 13.682 67.122 1.00 47.78 178 ILE A C 1
ATOM 1388 O O . ILE A 1 178 ? -9.848 12.507 67.080 1.00 47.78 178 ILE A O 1
ATOM 1392 N N . SER A 1 179 ? -8.654 14.170 68.030 1.00 41.78 179 SER A N 1
ATOM 1393 C CA . SER A 1 179 ? -8.583 13.759 69.442 1.00 41.78 179 SER A CA 1
ATOM 1394 C C . SER A 1 179 ? -7.349 14.394 70.088 1.00 41.78 179 SER A C 1
ATOM 1396 O O . SER A 1 179 ? -6.259 13.844 69.984 1.00 41.78 179 SER A O 1
ATOM 1398 N N . ASP A 1 180 ? -7.524 15.526 70.769 1.00 37.94 180 ASP A N 1
ATOM 1399 C CA . ASP A 1 180 ? -6.991 15.632 72.130 1.00 37.94 180 ASP A CA 1
ATOM 1400 C C . ASP A 1 180 ? -7.812 16.653 72.928 1.00 37.94 180 ASP A C 1
ATOM 1402 O O . ASP A 1 180 ? -7.771 17.863 72.698 1.00 37.94 180 ASP A O 1
ATOM 1406 N N . ALA A 1 181 ? -8.644 16.109 73.812 1.00 40.97 181 ALA A N 1
ATOM 1407 C CA . ALA A 1 181 ? -9.219 16.785 74.956 1.00 40.97 181 ALA A CA 1
ATOM 1408 C C . ALA A 1 181 ? -8.515 16.177 76.174 1.00 40.97 181 ALA A C 1
ATOM 1410 O O . ALA A 1 181 ? -8.656 14.977 76.418 1.00 40.97 181 ALA A O 1
ATOM 1411 N N . GLY A 1 182 ? -7.759 17.003 76.894 1.00 38.31 182 GLY A N 1
ATOM 1412 C CA . GLY A 1 182 ? -6.990 16.641 78.084 1.00 38.31 182 GLY A CA 1
ATOM 1413 C C . GLY A 1 182 ? -6.177 17.820 78.579 1.00 38.31 182 GLY A C 1
ATOM 1414 O O . GLY A 1 182 ? -5.070 18.016 78.042 1.00 38.31 182 GLY A O 1
#

Organism: Pomacea canaliculata (NCBI:txid400727)

InterPro domains:
  IPR005606 Sec20 [PTHR12825] (8-165)

Foldseek 3Di:
DVVLVVVLVVLVVLLVVLLVVLVVLLVCLQPPLLDPVSNVVSLVVSVVSLVVSVVSLVVLLVSLVVDPDPVSSVVSVVVSVVSLVSSVVSLVSSVVSSVVSVVVNVVVVVVCVVPPPDDDPDDPDDDPVVVVVVVCVSCVVVVVVCVVVVVVVVVVVVVVVVVVVVVPDPDPDDDPDPDDDD

Mean predicted aligned error: 15.25 Å

Solvent-accessible surface area (backbone atoms only — not comparable to full-atom values): 10238 Å² total; per-residue (Å²): 109,76,67,59,54,50,52,54,51,52,46,51,51,53,36,53,50,30,51,51,53,29,53,49,34,37,47,45,29,63,77,63,24,75,43,73,68,51,36,51,52,37,50,50,53,30,50,53,33,51,51,53,33,49,54,44,46,54,53,47,43,51,57,20,74,70,45,90,47,68,68,58,19,52,53,40,47,53,50,41,53,54,49,55,53,49,50,54,52,52,53,53,49,41,53,51,28,52,52,53,26,49,53,51,39,52,51,53,52,50,48,50,64,75,71,52,72,96,75,81,94,71,85,92,77,68,68,70,64,54,48,52,51,52,54,47,53,52,50,50,56,50,48,52,51,48,50,56,53,49,51,55,55,56,55,48,54,56,54,54,50,55,59,52,58,70,72,72,66,79,81,90,76,86,83,86,82,85,81,88,88,133

Secondary structure (DSSP, 8-state):
-HHHHHHHHHHHHHHHHHHHHHHHHHHHHHHH--SHHHHHHHHHHHHHHHHHHHHHHHHHHHHHHT-SSHHHHHHHHHHHHHHHHHHHHHHHHHHHHHHHHHHHHHHHHHHHHHH--S-------SHHHHHHHHHHHHHHHHHHHHHHHHHHHHHHHHHHHHHHHTT---------------

pLDDT: mean 71.9, std 19.12, range [35.53, 96.31]

Radius of gyration: 26.72 Å; Cα contacts (8 Å, |Δi|>4): 93; chains: 1; bounding box: 52×27×116 Å

=== Feature glossary ===
The record interleaves many kinds of information about one protein. Here is each kind framed as the question it answers.

Q: What are the backbone torsion angles?
A: φ (phi) and ψ (psi) are the two rotatable backbone dihedrals per residue: φ is the C(i-1)–N–Cα–C torsion, ψ is the N–Cα–C–N(i+1) torsion, both in degrees on (−180°, 180°]. α-helical residues cluster near (−60°, −45°); β-strand residues near (−120°, +130°). A Ramachandran plot is simply a scatter of (φ, ψ) for every residue.

Q: What is the amino-acid chain?
A: 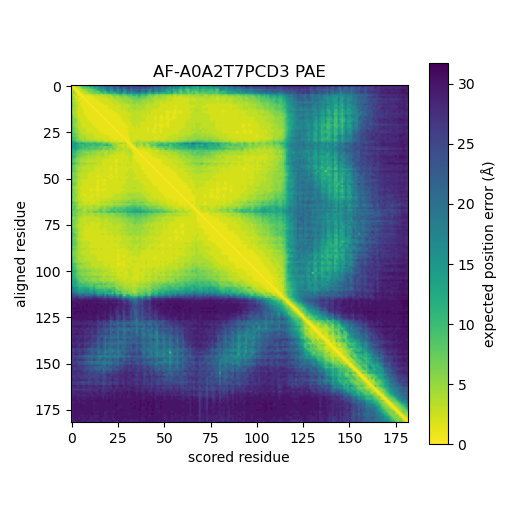This is the polypeptide sequence — one letter per residue, N-terminus first. Length ranges from a few dozen residues for small domains to over a thousand for large multi-domain proteins.

Q: How mobile is each atom in the crystal?
A: For experimental (PDB) structures, the B-factor (temperature factor) quantifies the positional spread of each atom in the crystal — a combination of thermal vibration and static disorder — in units of Å². High B-factors mark flexible loops or poorly resolved regions; low B-factors mark the rigid, well-ordered core.

Q: Are the domains correctly placed relative to each other?
A: Predicted Aligned Error (PAE) is an AlphaFold confidence matrix: entry (i, j) is the expected error in the position of residue j, in ångströms, when the prediction is superimposed on the true structure at residue i. Low PAE within a block of residues means that block is internally rigid and well-predicted; high PAE between two blocks means their relative placement is uncertain even if each block individually is confident.

Q: How confident is the AlphaFold model at each residue?
A: pLDDT is the predicted lDDT-Cα score: AlphaFold's confidence that the local environment of each residue (all inter-atomic distances within 15 Å) is correctly placed. It is a per-residue number between 0 and 100, with higher meaning more reliable.

Q: What family and function is it annotated with?
A: Functional annotations link the protein to curated databases. InterPro entries identify conserved domains and families by matching the sequence against member-database signatures (Pfam, PROSITE, CDD, …). Gene Ontology (GO) terms describe molecular function, biological process, and cellular component in a controlled vocabulary. CATH places the structure in a hierarchical fold classification (Class/Architecture/Topology/Homologous-superfamily). The organism is the source species.

Q: How big and how compact is the whole molecule?
A: Three whole-structure scalars: the radius of gyration (RMS distance of Cα from centroid, in Å), the count of Cα–Cα contacts (pairs closer than 8 Å and separated by more than four residues in sequence — i.e. tertiary, not local, contacts), and the bounding-box dimensions. Together they distinguish compact globular folds from extended fibres or disordered chains.

Q: What known structures does this most resemble?
A: The Foldseek neighbor list gives the closest experimentally determined structures in the PDB, ranked by structural alignment. TM-score near 1 means near-identical fold; near 0.3 means only rough topology match. This is how one finds what a novel AlphaFold prediction most resembles in the solved-structure universe.

Q: Which residues are buried vs exposed?
A: SASA measures how much of the protein is reachable by solvent. It is computed by rolling a water-sized probe over the atomic surface and summing the exposed area (Å²). Per-residue SASA distinguishes core (buried, low SASA) from surface (exposed, high SASA) residues; total SASA is a whole-molecule size measure.

Q: Which residues are in helices, strands, or loops?
A: Eight-state secondary structure (DSSP): H is the canonical α-helix, G the tighter 3₁₀-helix, I the wider π-helix; E/B are β-structure, T and S are turns and bends, and '-' is everything else. DSSP derives these from the pattern of main-chain N–H···O=C hydrogen bonds, not from the sequence.

Q: Where is each backbone atom in 3D?
A: Structure coordinates are given as an mmCIF _atom_site loop: one row per atom with element, residue name, chain id, sequence number, and x/y/z position in Å. Only the four main-chain atoms per residue are included here; side chains are omitted to keep the record compact.

Q: What if only a Cα trace is available?
A: Three-state secondary structure (P-SEA) collapses the eight DSSP classes into helix (a), strand (b), and coil (c). P-SEA assigns these from Cα geometry alone — distances and angles — without requiring backbone oxygens, so it works on any Cα trace.

Q: What do the rendered images show?
A: The six renders are orthographic views along the three Cartesian axes in both directions. Representation (cartoon, sticks, or surface) and color scheme (sequence-rainbow or by-chain) vary across proteins so the training set covers all the common visualization conventions.

Q: What does the local fold look like, residue by residue?
A: Foldseek's 3Di representation compresses backbone geometry into a per-residue letter drawn from a learned twenty-state alphabet. It captures the tertiary interaction pattern around each residue — which residues are packed against it in space, regardless of where they are in sequence.

Q: What do the diagnostic plots show?
A: The contact map is a binary N×N matrix image: pixel (i, j) is dark where Cα_i and Cα_j are within 8 Å and |i−j|>4. Because the |i−j|>4 filter removes local helical contacts, off-diagonal stripes parallel to the main diagonal indicate parallel β-sheets; stripes perpendicular to it indicate antiparallel β-sheets. The Ramachandran plot scatters every residue's (φ, ψ) pair against the sterically allowed regions. The PAE heatmap renders the predicted-aligned-error matrix.